Protein AF-A0A0A2UXJ9-F1 (afdb_monomer)

Secondary structure (DSSP, 8-state):
-PPPTT--HHHHHHHHHTT--HHHHHHHHS--HHHHHHHHHH-GGGS--TTHHHHPPPP---HHHHHHHHHHHHHHHEEE-TTSSEEEEEES-HHHHHHHHHHHHHTT--EEEEEEE-TT--EEEEEEEESHHHHHHHHHHHSTT-SSSS-HHHHHHHH-TT---S--EEEEEEEEEHHHHHHHHHHHHHTT--HHHHHHHHHHHHHHH--GGGSPPP--S-EEEEEEEEEHHHHHHHHHHHHHTT--HHHHHHHHHHHHHHHHHHHHHHT-

InterPro domains:
  IPR004042 Intein DOD homing endonuclease, central region [PS50819] (45-109)
  IPR004860 Homing endonuclease, LAGLIDADG domain [PF14528] (65-138)
  IPR027434 Homing endonuclease [G3DSA:3.10.28.10] (23-155)
  IPR027434 Homing endonuclease [SSF55608] (61-141)

Mean predicted aligned error: 16.48 Å

Solvent-accessible surface area (backbone atoms only — not comparable to full-atom values): 15185 Å² total; per-residue (Å²): 125,70,63,41,90,93,66,49,74,64,60,54,51,52,42,50,75,71,66,52,54,57,74,60,50,20,70,74,34,52,37,54,60,66,57,54,47,51,56,44,36,72,40,57,91,72,75,40,60,75,64,49,62,51,70,47,62,55,75,94,64,60,75,91,48,40,38,57,51,50,35,54,47,43,59,70,51,33,49,64,39,68,63,14,41,40,34,35,36,62,32,50,8,67,57,27,40,47,46,53,44,51,52,40,49,77,67,73,36,55,61,51,80,43,81,46,69,45,100,82,70,45,64,34,35,36,32,33,42,45,40,50,70,38,32,30,54,49,36,52,60,39,45,66,86,52,81,76,88,62,54,62,69,54,53,44,21,28,66,32,48,79,51,66,65,89,62,60,60,38,82,47,75,48,52,41,40,47,70,59,51,51,52,40,42,53,53,14,58,77,69,76,47,56,41,57,58,52,50,50,52,13,47,50,51,43,79,76,69,54,75,62,90,78,60,80,87,75,84,72,90,57,53,37,86,45,74,50,60,41,53,47,68,61,52,50,50,47,47,54,49,15,57,76,69,76,45,53,53,44,52,50,50,54,49,18,45,53,52,42,55,51,52,56,54,50,58,60,54,76,76,103

Radius of gyration: 27.88 Å; Cα contacts (8 Å, |Δi|>4): 349; chains: 1; bounding box: 70×39×78 Å

Structure (mmCIF, N/CA/C/O backbone):
data_AF-A0A0A2UXJ9-F1
#
_entry.id   AF-A0A0A2UXJ9-F1
#
loop_
_atom_site.group_PDB
_atom_site.id
_atom_site.type_symbol
_atom_site.label_atom_id
_atom_site.label_alt_id
_atom_site.label_comp_id
_atom_site.label_asym_id
_atom_site.label_entity_id
_atom_site.label_seq_id
_atom_site.pdbx_PDB_ins_code
_atom_site.Cartn_x
_atom_site.Cartn_y
_atom_site.Cartn_z
_atom_site.occupancy
_atom_site.B_iso_or_equiv
_atom_site.auth_seq_id
_atom_site.auth_comp_id
_atom_site.auth_asym_id
_atom_site.auth_atom_id
_atom_site.pdbx_PDB_model_num
ATOM 1 N N . MET A 1 1 ? 33.315 13.126 -0.247 1.00 56.69 1 MET A N 1
ATOM 2 C CA . MET A 1 1 ? 34.309 12.056 -0.028 1.00 56.69 1 MET A CA 1
ATOM 3 C C . MET A 1 1 ? 35.301 12.084 -1.176 1.00 56.69 1 MET A C 1
ATOM 5 O O . MET A 1 1 ? 34.847 12.036 -2.319 1.00 56.69 1 MET A O 1
ATOM 9 N N . PRO A 1 2 ? 36.601 12.249 -0.897 1.00 71.38 2 PRO A N 1
ATOM 10 C CA . PRO A 1 2 ? 37.636 12.215 -1.922 1.00 71.38 2 PRO A CA 1
ATOM 11 C C . PRO A 1 2 ? 37.798 10.796 -2.482 1.00 71.38 2 PRO A C 1
ATOM 13 O O . PRO A 1 2 ? 37.497 9.809 -1.812 1.00 71.38 2 PRO A O 1
ATOM 16 N N . ARG A 1 3 ? 38.242 10.702 -3.737 1.00 81.62 3 ARG A N 1
ATOM 17 C CA . ARG A 1 3 ? 38.596 9.425 -4.370 1.00 81.62 3 ARG A CA 1
ATOM 18 C C . ARG A 1 3 ? 39.852 8.863 -3.719 1.00 81.62 3 ARG A C 1
ATOM 20 O O . ARG A 1 3 ? 40.705 9.633 -3.282 1.00 81.62 3 ARG A O 1
ATOM 27 N N . LYS A 1 4 ? 40.001 7.537 -3.722 1.00 84.88 4 LYS A N 1
ATOM 28 C CA . LYS A 1 4 ? 41.306 6.933 -3.432 1.00 84.88 4 LYS A CA 1
ATOM 29 C C . LYS A 1 4 ? 42.341 7.384 -4.483 1.00 84.88 4 LYS A C 1
ATOM 31 O O . LYS A 1 4 ? 41.962 7.583 -5.645 1.00 84.88 4 LYS A O 1
ATOM 36 N N . PRO A 1 5 ? 43.621 7.550 -4.103 1.00 82.00 5 PRO A N 1
ATOM 37 C CA . PRO A 1 5 ? 44.685 7.922 -5.036 1.00 82.00 5 PRO A CA 1
ATOM 38 C C . PRO A 1 5 ? 44.737 6.972 -6.243 1.00 82.00 5 PRO A C 1
ATOM 40 O O . PRO A 1 5 ? 44.586 5.763 -6.084 1.00 82.00 5 PRO A O 1
ATOM 43 N N . GLY A 1 6 ? 44.912 7.516 -7.451 1.00 79.56 6 GLY A N 1
ATOM 44 C CA . GLY A 1 6 ? 45.015 6.735 -8.695 1.00 79.56 6 GLY A CA 1
ATOM 45 C C . GLY A 1 6 ? 43.688 6.331 -9.358 1.00 79.56 6 GLY A C 1
ATOM 46 O O . GLY A 1 6 ? 43.702 5.759 -10.445 1.00 79.56 6 GLY A O 1
ATOM 47 N N . ILE A 1 7 ? 42.530 6.648 -8.766 1.00 87.56 7 ILE A N 1
ATOM 48 C CA . ILE A 1 7 ? 41.219 6.284 -9.329 1.00 87.56 7 ILE A CA 1
ATOM 49 C C . ILE A 1 7 ? 40.709 7.348 -10.317 1.00 87.56 7 ILE A C 1
ATOM 51 O O . ILE A 1 7 ? 40.225 8.418 -9.927 1.00 87.56 7 ILE A O 1
ATOM 55 N N . THR A 1 8 ? 40.749 7.022 -11.611 1.00 89.69 8 THR A N 1
ATOM 56 C CA . THR A 1 8 ? 40.242 7.865 -12.710 1.00 89.69 8 THR A CA 1
ATOM 57 C C . THR A 1 8 ? 38.803 7.511 -13.108 1.00 89.69 8 THR A C 1
ATOM 59 O O . THR A 1 8 ? 38.293 6.440 -12.778 1.00 89.69 8 THR A O 1
ATOM 62 N N . ASP A 1 9 ? 38.130 8.404 -13.846 1.00 86.62 9 ASP A N 1
ATOM 63 C CA . ASP A 1 9 ? 36.807 8.107 -14.425 1.00 86.62 9 ASP A CA 1
ATOM 64 C C . ASP A 1 9 ? 36.877 6.908 -15.383 1.00 86.62 9 ASP A C 1
ATOM 66 O O . ASP A 1 9 ? 36.009 6.040 -15.337 1.00 86.62 9 ASP A O 1
ATOM 70 N N . GLN A 1 10 ? 37.943 6.817 -16.187 1.00 86.44 10 GLN A N 1
ATOM 71 C CA . GLN A 1 10 ? 38.148 5.726 -17.143 1.00 86.44 10 GLN A CA 1
ATOM 72 C C . GLN A 1 10 ? 38.275 4.365 -16.449 1.00 86.44 10 GLN A C 1
ATOM 74 O O . GLN A 1 10 ? 37.612 3.411 -16.846 1.00 86.44 10 GLN A O 1
ATOM 79 N N . TYR A 1 11 ? 39.028 4.297 -15.348 1.00 88.88 11 TYR A N 1
ATOM 80 C CA . TYR A 1 11 ? 39.155 3.080 -14.545 1.00 88.88 11 TYR A CA 1
ATOM 81 C C . TYR A 1 11 ? 37.792 2.563 -14.050 1.00 88.88 11 TYR A C 1
ATOM 83 O O . TYR A 1 11 ? 37.503 1.367 -14.111 1.00 88.88 11 TYR A O 1
ATOM 91 N N . LEU A 1 12 ? 36.912 3.465 -13.601 1.00 88.25 12 LEU A N 1
ATOM 92 C CA . LEU A 1 12 ? 35.561 3.098 -13.165 1.00 88.25 12 LEU A CA 1
ATOM 93 C C . LEU A 1 12 ? 34.698 2.614 -14.331 1.00 88.25 12 LEU A C 1
ATOM 95 O O . LEU A 1 12 ? 33.930 1.665 -14.168 1.00 88.25 12 LEU A O 1
ATOM 99 N N . ILE A 1 13 ? 34.816 3.249 -15.497 1.00 86.94 13 ILE A N 1
ATOM 100 C CA . ILE A 1 13 ? 34.099 2.854 -16.716 1.00 86.94 13 ILE A CA 1
ATOM 101 C C . ILE A 1 13 ? 34.507 1.444 -17.145 1.00 86.94 13 ILE A C 1
ATOM 103 O O . ILE A 1 13 ? 33.639 0.633 -17.467 1.00 86.94 13 ILE A O 1
ATOM 107 N N . ASP A 1 14 ? 35.796 1.124 -17.095 1.00 88.75 14 ASP A N 1
ATOM 108 C CA . ASP A 1 14 ? 36.300 -0.195 -17.476 1.00 88.75 14 ASP A CA 1
ATOM 109 C C . ASP A 1 14 ? 35.843 -1.279 -16.493 1.00 88.75 14 ASP A C 1
ATOM 111 O O . ASP A 1 14 ? 35.437 -2.362 -16.915 1.00 88.75 14 ASP A O 1
ATOM 115 N N . LEU A 1 15 ? 35.815 -0.982 -15.188 1.00 88.38 15 LEU A N 1
ATOM 116 C CA . LEU A 1 15 ? 35.225 -1.878 -14.186 1.00 88.38 15 LEU A CA 1
ATOM 117 C C . LEU A 1 15 ? 33.740 -2.152 -14.457 1.00 88.38 15 LEU A C 1
ATOM 119 O O . LEU A 1 15 ? 33.305 -3.303 -14.365 1.00 88.38 15 LEU A O 1
ATOM 123 N N . TYR A 1 16 ? 32.972 -1.118 -14.812 1.00 85.88 16 TYR A N 1
ATOM 124 C CA . TYR A 1 16 ? 31.559 -1.264 -15.163 1.00 85.88 16 TYR A CA 1
ATOM 125 C C . TYR A 1 16 ? 31.373 -2.111 -16.430 1.00 85.88 16 TYR A C 1
ATOM 127 O O . TYR A 1 16 ? 30.563 -3.035 -16.429 1.00 85.88 16 TYR A O 1
ATOM 135 N N . LYS A 1 17 ? 32.155 -1.856 -17.490 1.00 82.06 17 LYS A N 1
ATOM 136 C CA . LYS A 1 17 ? 32.117 -2.642 -18.739 1.00 82.06 17 LYS A CA 1
ATOM 137 C C . LYS A 1 17 ? 32.471 -4.116 -18.523 1.00 82.06 17 LYS A C 1
ATOM 139 O O . LYS A 1 17 ? 31.943 -4.969 -19.223 1.00 82.06 17 LYS A O 1
ATOM 144 N N . LYS A 1 18 ? 33.312 -4.416 -17.530 1.00 89.00 18 LYS A N 1
ATOM 145 C CA . LYS A 1 18 ? 33.646 -5.783 -17.094 1.00 89.00 18 LYS A CA 1
ATOM 146 C C . LYS A 1 18 ? 32.559 -6.442 -16.226 1.00 89.00 18 LYS A C 1
ATOM 148 O O . LYS A 1 18 ? 32.781 -7.532 -15.714 1.00 89.00 18 LYS A O 1
ATOM 153 N N . GLY A 1 19 ? 31.410 -5.791 -16.015 1.00 84.31 19 GLY A N 1
ATOM 154 C CA . GLY A 1 19 ? 30.298 -6.327 -15.221 1.00 84.31 19 GLY A CA 1
ATOM 155 C C . GLY A 1 19 ? 30.512 -6.261 -13.706 1.00 84.31 19 GLY A C 1
ATOM 156 O O . GLY A 1 19 ? 29.834 -6.958 -12.953 1.00 84.31 19 GLY A O 1
ATOM 157 N N . THR A 1 20 ? 31.451 -5.440 -13.225 1.00 87.25 20 THR A N 1
ATOM 158 C CA . THR A 1 20 ? 31.733 -5.337 -11.785 1.00 87.25 20 THR A CA 1
ATOM 159 C C . THR A 1 20 ? 30.539 -4.711 -11.045 1.00 87.25 20 THR A C 1
ATOM 161 O O . THR A 1 20 ? 30.114 -3.614 -11.413 1.00 87.25 20 THR A O 1
ATOM 164 N N . PRO A 1 21 ? 30.015 -5.323 -9.963 1.00 87.56 21 PRO A N 1
ATOM 165 C CA . PRO A 1 21 ? 28.918 -4.736 -9.193 1.00 87.56 21 PRO A CA 1
ATOM 166 C C . PRO A 1 21 ? 29.292 -3.391 -8.550 1.00 87.56 21 PRO A C 1
ATOM 168 O O . PRO A 1 21 ? 30.375 -3.252 -7.977 1.00 87.56 21 PRO A O 1
ATOM 171 N N . PHE A 1 22 ? 28.361 -2.427 -8.539 1.00 83.75 22 PHE A N 1
ATOM 172 C CA . PHE A 1 22 ? 28.581 -1.076 -7.990 1.00 83.75 22 PHE A CA 1
ATOM 173 C C . PHE A 1 22 ? 29.105 -1.076 -6.551 1.00 83.75 22 PHE A C 1
ATOM 175 O O . PHE A 1 22 ? 30.021 -0.322 -6.235 1.00 83.75 22 PHE A O 1
ATOM 182 N N . LYS A 1 23 ? 28.609 -1.988 -5.710 1.00 87.06 23 LYS A N 1
ATOM 183 C CA . LYS A 1 23 ? 29.061 -2.129 -4.321 1.00 87.06 23 LYS A CA 1
ATOM 184 C C . LYS A 1 23 ? 30.556 -2.464 -4.231 1.00 87.06 23 LYS A C 1
ATOM 186 O O . LYS A 1 23 ? 31.264 -1.911 -3.396 1.00 87.06 23 LYS A O 1
ATOM 191 N N . LYS A 1 24 ? 31.060 -3.313 -5.134 1.00 89.19 24 LYS A N 1
ATOM 192 C CA . LYS A 1 24 ? 32.490 -3.654 -5.227 1.00 89.19 24 LYS A CA 1
ATOM 193 C C . LYS A 1 24 ? 33.299 -2.474 -5.770 1.00 89.19 24 LYS A C 1
ATOM 195 O O . LYS A 1 24 ? 34.365 -2.165 -5.246 1.00 89.19 24 LYS A O 1
ATOM 200 N N . MET A 1 25 ? 32.761 -1.758 -6.758 1.00 90.06 25 MET A N 1
ATOM 201 C CA . MET A 1 25 ? 33.377 -0.536 -7.285 1.00 90.06 25 MET A CA 1
ATOM 202 C C . MET A 1 25 ? 33.472 0.574 -6.226 1.00 90.06 25 MET A C 1
ATOM 204 O O . MET A 1 25 ? 34.463 1.301 -6.192 1.00 90.06 25 MET A O 1
ATOM 208 N N . SER A 1 26 ? 32.480 0.697 -5.340 1.00 91.06 26 SER A N 1
ATOM 209 C CA . SER A 1 26 ? 32.472 1.663 -4.234 1.00 91.06 26 SER A CA 1
ATOM 210 C C . SER A 1 26 ? 33.631 1.426 -3.266 1.00 91.06 26 SER A C 1
ATOM 212 O O . SER A 1 26 ? 34.386 2.353 -2.970 1.00 91.06 26 SER A O 1
ATOM 214 N N . VAL A 1 27 ? 33.866 0.169 -2.877 1.00 91.06 27 VAL A N 1
ATOM 215 C CA . VAL A 1 27 ? 34.993 -0.214 -2.009 1.00 91.06 27 VAL A CA 1
ATOM 216 C C . VAL A 1 27 ? 36.348 0.068 -2.673 1.00 91.06 27 VAL A C 1
ATOM 218 O O . VAL A 1 27 ? 37.253 0.615 -2.034 1.00 91.06 27 VAL A O 1
ATOM 221 N N . LEU A 1 28 ? 36.488 -0.264 -3.961 1.00 89.12 28 LEU A N 1
ATOM 222 C CA . LEU A 1 28 ? 37.729 -0.061 -4.720 1.00 89.12 28 LEU A CA 1
ATOM 223 C C . LEU A 1 28 ? 38.049 1.422 -4.941 1.00 89.12 28 LEU A C 1
ATOM 225 O O . LEU A 1 28 ? 39.204 1.823 -4.854 1.00 89.12 28 LEU A O 1
ATOM 229 N N . SER A 1 29 ? 37.031 2.243 -5.192 1.00 89.19 29 SER A N 1
ATOM 230 C CA . SER A 1 29 ? 37.199 3.653 -5.561 1.00 89.19 29 SER A CA 1
ATOM 231 C C . SER A 1 29 ? 37.199 4.631 -4.384 1.00 89.19 29 SER A C 1
ATOM 233 O O . SER A 1 29 ? 37.682 5.757 -4.521 1.00 89.19 29 SER A O 1
ATOM 235 N N . GLY A 1 30 ? 36.630 4.233 -3.240 1.00 88.69 30 GLY A N 1
ATOM 236 C CA . GLY A 1 30 ? 36.323 5.140 -2.127 1.00 88.69 30 GLY A CA 1
ATOM 237 C C . GLY A 1 30 ? 35.152 6.092 -2.410 1.00 88.69 30 GLY A C 1
ATOM 238 O O . GLY A 1 30 ? 34.860 6.975 -1.605 1.00 88.69 30 GLY A O 1
ATOM 239 N N . LEU A 1 31 ? 34.469 5.936 -3.549 1.00 89.25 31 LEU A N 1
ATOM 240 C CA . LEU A 1 31 ? 33.300 6.727 -3.919 1.00 89.25 31 LEU A CA 1
ATOM 241 C C . LEU A 1 31 ? 32.008 6.038 -3.490 1.00 89.25 31 LEU A C 1
ATOM 243 O O . LEU A 1 31 ? 31.916 4.814 -3.465 1.00 89.25 31 LEU A O 1
ATOM 247 N N . SER A 1 32 ? 30.962 6.823 -3.233 1.00 88.25 32 SER A N 1
ATOM 248 C CA . SER A 1 32 ? 29.619 6.270 -3.056 1.00 88.25 32 SER A CA 1
ATOM 249 C C . SER A 1 32 ? 29.053 5.753 -4.381 1.00 88.25 32 SER A C 1
ATOM 251 O O . SER A 1 32 ? 29.347 6.293 -5.452 1.00 88.25 32 SER A O 1
ATOM 253 N N . ASP A 1 33 ? 28.146 4.777 -4.313 1.00 82.69 33 ASP A N 1
ATOM 254 C CA . ASP A 1 33 ? 27.391 4.276 -5.469 1.00 82.69 33 ASP A CA 1
ATOM 255 C C . ASP A 1 33 ? 26.761 5.395 -6.311 1.00 82.69 33 ASP A C 1
ATOM 257 O O . ASP A 1 33 ? 26.668 5.300 -7.535 1.00 82.69 33 ASP A O 1
ATOM 261 N N . ARG A 1 34 ? 26.304 6.470 -5.658 1.00 82.25 34 ARG A N 1
ATOM 262 C CA . ARG A 1 34 ? 25.718 7.635 -6.329 1.00 82.25 34 ARG A CA 1
ATOM 263 C C . ARG A 1 34 ? 26.765 8.417 -7.122 1.00 82.25 34 ARG A C 1
ATOM 265 O O . ARG A 1 34 ? 26.487 8.824 -8.246 1.00 82.25 34 ARG A O 1
ATOM 272 N N . ALA A 1 35 ? 27.957 8.611 -6.563 1.00 84.69 35 ALA A N 1
ATOM 273 C CA . ALA A 1 35 ? 29.050 9.291 -7.251 1.00 84.69 35 ALA A CA 1
ATOM 274 C C . ALA A 1 35 ? 29.536 8.484 -8.467 1.00 84.69 35 ALA A C 1
ATOM 276 O O . ALA A 1 35 ? 29.724 9.061 -9.535 1.00 84.69 35 ALA A O 1
ATOM 277 N N . ILE A 1 36 ? 29.634 7.157 -8.342 1.00 86.50 36 ILE A N 1
ATOM 278 C CA . ILE A 1 36 ? 29.979 6.264 -9.460 1.00 86.50 36 ILE A CA 1
ATOM 279 C C . ILE A 1 36 ? 28.914 6.345 -10.560 1.00 86.50 36 ILE A C 1
ATOM 281 O O . ILE A 1 36 ? 29.248 6.549 -11.724 1.00 86.50 36 ILE A O 1
ATOM 285 N N . ARG A 1 37 ? 27.623 6.277 -10.205 1.00 82.81 37 ARG A N 1
ATOM 286 C CA . ARG A 1 37 ? 26.521 6.445 -11.170 1.00 82.81 37 ARG A CA 1
ATOM 287 C C . ARG A 1 37 ? 26.567 7.792 -11.887 1.00 82.81 37 ARG A C 1
ATOM 289 O O . ARG A 1 37 ? 26.356 7.835 -13.091 1.00 82.81 37 ARG A O 1
ATOM 296 N N . ASN A 1 38 ? 26.893 8.878 -11.189 1.00 82.94 38 ASN A N 1
ATOM 297 C CA . ASN A 1 38 ? 27.022 10.197 -11.811 1.00 82.94 38 ASN A CA 1
ATOM 298 C C . ASN A 1 38 ? 28.153 10.253 -12.849 1.00 82.94 38 ASN A C 1
ATOM 300 O O . ASN A 1 38 ? 27.988 10.896 -13.883 1.00 82.94 38 ASN A O 1
ATOM 304 N N . ILE A 1 39 ? 29.274 9.570 -12.602 1.00 84.31 39 ILE A N 1
ATOM 305 C CA . ILE A 1 39 ? 30.379 9.451 -13.570 1.00 84.31 39 ILE A CA 1
ATOM 306 C C . ILE A 1 39 ? 29.913 8.686 -14.818 1.00 84.31 39 ILE A C 1
ATOM 308 O O . ILE A 1 39 ? 30.179 9.118 -15.941 1.00 84.31 39 ILE A O 1
ATOM 312 N N . MET A 1 40 ? 29.132 7.616 -14.629 1.00 82.56 40 MET A N 1
ATOM 313 C CA . MET A 1 40 ? 28.513 6.876 -15.735 1.00 82.56 40 MET A CA 1
ATOM 314 C C . MET A 1 40 ? 27.528 7.740 -16.528 1.00 82.56 40 MET A C 1
ATOM 316 O O . MET A 1 40 ? 27.581 7.756 -17.753 1.00 82.56 40 MET A O 1
ATOM 320 N N . TYR A 1 41 ? 26.677 8.513 -15.846 1.00 75.94 41 TYR A N 1
ATOM 321 C CA . TYR A 1 41 ? 25.709 9.410 -16.485 1.00 75.94 41 TYR A CA 1
ATOM 322 C C . TYR A 1 41 ? 26.363 10.537 -17.290 1.00 75.94 41 TYR A C 1
ATOM 324 O O . TYR A 1 41 ? 25.819 10.957 -18.312 1.00 75.94 41 TYR A O 1
ATOM 332 N N . LYS A 1 42 ? 27.530 11.031 -16.852 1.00 76.19 42 LYS A N 1
ATOM 333 C CA . LYS A 1 42 ? 28.322 12.008 -17.616 1.00 76.19 42 LYS A CA 1
ATOM 334 C C . LYS A 1 42 ? 28.866 11.402 -18.914 1.00 76.19 42 LYS A C 1
ATOM 336 O O . LYS A 1 42 ? 28.937 12.094 -19.927 1.00 76.19 42 LYS A O 1
ATOM 341 N N . ASN A 1 43 ? 29.173 10.106 -18.918 1.00 71.12 43 ASN A N 1
ATOM 342 C CA . ASN A 1 43 ? 29.649 9.378 -20.091 1.00 71.12 43 ASN A CA 1
ATOM 343 C C . ASN A 1 43 ? 28.491 8.822 -20.937 1.00 71.12 43 ASN A C 1
ATOM 345 O O . ASN A 1 43 ? 28.277 7.613 -21.032 1.00 71.12 43 ASN A O 1
ATOM 349 N N . LYS A 1 44 ? 27.775 9.723 -21.627 1.00 62.25 44 LYS A N 1
ATOM 350 C CA . LYS A 1 44 ? 26.627 9.408 -22.510 1.00 62.25 44 LYS A CA 1
ATOM 351 C C . LYS A 1 44 ? 26.903 8.308 -23.551 1.00 62.25 44 LYS A C 1
ATOM 353 O O . LYS A 1 44 ? 25.974 7.624 -23.966 1.00 62.25 44 LYS A O 1
ATOM 358 N N . ARG A 1 45 ? 28.169 8.104 -23.940 1.00 60.31 45 ARG A N 1
ATOM 359 C CA . ARG A 1 45 ? 28.618 7.047 -24.871 1.00 60.31 45 ARG A CA 1
ATOM 360 C C . ARG A 1 45 ? 28.439 5.621 -24.332 1.00 60.31 45 ARG A C 1
ATOM 362 O O . ARG A 1 45 ? 28.509 4.677 -25.105 1.00 60.31 45 ARG A O 1
ATOM 369 N N . LEU A 1 46 ? 28.197 5.453 -23.030 1.00 59.94 46 LEU A N 1
ATOM 370 C CA . LEU A 1 46 ? 27.930 4.151 -22.408 1.00 59.94 46 LEU A CA 1
ATOM 371 C C . LEU A 1 46 ? 26.452 3.730 -22.492 1.00 59.94 46 LEU A C 1
ATOM 373 O O . LEU A 1 46 ? 26.098 2.673 -21.980 1.00 59.94 46 LEU A O 1
ATOM 377 N N . GLY A 1 47 ? 25.568 4.563 -23.061 1.00 54.31 47 GLY A N 1
ATOM 378 C CA . GLY A 1 47 ? 24.120 4.299 -23.091 1.00 54.31 47 GLY A CA 1
ATOM 379 C C . GLY A 1 47 ? 23.447 4.381 -21.710 1.00 54.31 47 GLY A C 1
ATOM 380 O O . GLY A 1 47 ? 22.316 3.928 -21.506 1.00 54.31 47 GLY A O 1
ATOM 381 N N . ILE A 1 48 ? 24.140 4.945 -20.716 1.00 56.09 48 ILE A N 1
ATOM 382 C CA . ILE A 1 48 ? 23.645 5.100 -19.347 1.00 56.09 48 ILE A CA 1
ATOM 383 C C . ILE A 1 48 ? 23.159 6.535 -19.179 1.00 56.09 48 ILE A C 1
ATOM 385 O O . ILE A 1 48 ? 23.913 7.435 -18.825 1.00 56.09 48 ILE A O 1
ATOM 389 N N . TYR A 1 49 ? 21.875 6.752 -19.434 1.00 57.09 49 TYR A N 1
ATOM 390 C CA . TYR A 1 49 ? 21.246 8.056 -19.248 1.00 57.09 49 TYR A CA 1
ATOM 391 C C . TYR A 1 49 ? 20.729 8.206 -17.815 1.00 57.09 49 TYR A C 1
ATOM 393 O O . TYR A 1 49 ? 20.103 7.293 -17.274 1.00 57.09 49 TYR A O 1
ATOM 401 N N . ALA A 1 50 ? 20.977 9.357 -17.186 1.00 54.00 50 ALA A N 1
ATOM 402 C CA . ALA A 1 50 ? 20.261 9.725 -15.967 1.00 54.00 50 ALA A CA 1
ATOM 403 C C . ALA A 1 50 ? 18.766 9.868 -16.294 1.00 54.00 50 ALA A C 1
ATOM 405 O O . ALA A 1 50 ? 18.415 10.341 -17.372 1.00 54.00 50 ALA A O 1
ATOM 406 N N . ASN A 1 51 ? 17.887 9.482 -15.366 1.00 59.00 51 ASN A N 1
ATOM 407 C CA . ASN A 1 51 ? 16.433 9.534 -15.550 1.00 59.00 51 ASN A CA 1
ATOM 408 C C . ASN A 1 51 ? 15.905 8.702 -16.737 1.00 59.00 51 ASN A C 1
ATOM 410 O O . ASN A 1 51 ? 14.977 9.149 -17.407 1.00 59.00 51 ASN A O 1
ATOM 414 N N . LYS A 1 52 ? 16.439 7.491 -16.986 1.00 58.53 52 LYS A N 1
ATOM 415 C CA . LYS A 1 52 ? 15.916 6.577 -18.031 1.00 58.53 52 LYS A CA 1
ATOM 416 C C . LYS A 1 52 ? 14.385 6.466 -17.995 1.00 58.53 52 LYS A C 1
ATOM 418 O O . LYS A 1 52 ? 13.737 6.548 -19.028 1.00 58.53 52 LYS A O 1
ATOM 423 N N . SER A 1 53 ? 13.794 6.399 -16.802 1.00 58.94 53 SER A N 1
ATOM 424 C CA . SER A 1 53 ? 12.338 6.350 -16.605 1.00 58.94 53 SER A CA 1
ATOM 425 C C . SER A 1 53 ? 11.557 7.558 -17.149 1.00 58.94 53 SER A C 1
ATOM 427 O O . SER A 1 53 ? 10.344 7.458 -17.281 1.00 58.94 53 SER A O 1
ATOM 429 N N . ARG A 1 54 ? 12.211 8.687 -17.468 1.00 59.97 54 ARG A N 1
ATOM 430 C CA . ARG A 1 54 ? 11.597 9.888 -18.072 1.00 59.97 54 ARG A CA 1
ATOM 431 C C . ARG A 1 54 ? 11.700 9.926 -19.599 1.00 59.97 54 ARG A C 1
ATOM 433 O O . ARG A 1 54 ? 10.942 10.667 -20.213 1.00 59.97 54 ARG A O 1
ATOM 440 N N . THR A 1 55 ? 12.629 9.176 -20.197 1.00 63.19 55 THR A N 1
ATOM 441 C CA . THR A 1 55 ? 12.914 9.212 -21.646 1.00 63.19 55 THR A CA 1
ATOM 442 C C . THR A 1 55 ? 12.643 7.894 -22.366 1.00 63.19 55 THR A C 1
ATOM 444 O O . THR A 1 55 ? 12.634 7.877 -23.592 1.00 63.19 55 THR A O 1
ATOM 447 N N . VAL A 1 56 ? 12.424 6.793 -21.641 1.00 69.94 56 VAL A N 1
ATOM 448 C CA . VAL A 1 56 ? 12.010 5.513 -22.234 1.00 69.94 56 VAL A CA 1
ATOM 449 C C . VAL A 1 56 ? 10.652 5.699 -22.912 1.00 69.94 56 VAL A C 1
ATOM 451 O O . VAL A 1 56 ? 9.680 6.090 -22.265 1.00 69.94 56 VAL A O 1
ATOM 454 N N . GLY A 1 57 ? 10.602 5.467 -24.223 1.00 80.19 57 GLY A N 1
ATOM 455 C CA . GLY A 1 57 ? 9.363 5.405 -24.997 1.00 80.19 57 GLY A CA 1
ATOM 456 C C . GLY A 1 57 ? 8.703 4.034 -24.894 1.00 80.19 57 GLY A C 1
ATOM 457 O O . GLY A 1 57 ? 9.332 3.073 -24.449 1.00 80.19 57 GLY A O 1
ATOM 458 N N . PHE A 1 58 ? 7.437 3.943 -25.300 1.00 87.31 58 PHE A N 1
ATOM 459 C CA . PHE A 1 58 ? 6.776 2.650 -25.451 1.00 87.31 58 PHE A CA 1
ATOM 460 C C . PHE A 1 58 ? 7.445 1.886 -26.607 1.00 87.31 58 PHE A C 1
ATOM 462 O O . PHE A 1 58 ? 7.543 2.441 -27.705 1.00 87.31 58 PHE A O 1
ATOM 469 N N . PRO A 1 59 ? 7.981 0.678 -26.375 1.00 89.00 59 PRO A N 1
ATOM 470 C CA . PRO A 1 59 ? 8.686 -0.059 -27.414 1.00 89.00 59 PRO A CA 1
ATOM 471 C C . PRO A 1 59 ? 7.716 -0.561 -28.488 1.00 89.00 59 PRO A C 1
ATOM 473 O O . PRO A 1 59 ? 6.528 -0.751 -28.232 1.00 89.00 59 PRO A O 1
ATOM 476 N N . HIS A 1 60 ? 8.231 -0.826 -29.688 1.00 88.06 60 HIS A N 1
ATOM 477 C CA . HIS A 1 60 ? 7.480 -1.589 -30.677 1.00 88.06 60 HIS A CA 1
ATOM 478 C C . HIS A 1 60 ? 7.434 -3.053 -30.225 1.00 88.06 60 HIS A C 1
ATOM 480 O O . HIS A 1 60 ? 8.465 -3.724 -30.188 1.00 88.06 60 HIS A O 1
ATOM 486 N N . VAL A 1 61 ? 6.250 -3.525 -29.835 1.00 89.88 61 VAL A N 1
ATOM 487 C CA . VAL A 1 61 ? 6.025 -4.899 -29.373 1.00 89.88 61 VAL A CA 1
ATOM 488 C C . VAL A 1 61 ? 5.088 -5.584 -30.366 1.00 89.88 61 VAL A C 1
ATOM 490 O O . VAL A 1 61 ? 3.998 -5.057 -30.603 1.00 89.88 61 VAL A O 1
ATOM 493 N N . PRO A 1 62 ? 5.467 -6.739 -30.945 1.00 92.75 62 PRO A N 1
ATOM 494 C CA . PRO A 1 62 ? 4.563 -7.497 -31.803 1.00 92.75 62 PRO A CA 1
ATOM 495 C C . PRO A 1 62 ? 3.280 -7.871 -31.057 1.00 92.75 62 PRO A C 1
ATOM 497 O O . PRO A 1 62 ? 3.310 -8.134 -29.852 1.00 92.75 62 PRO A O 1
ATOM 500 N N . LYS A 1 63 ? 2.156 -7.916 -31.779 1.00 90.31 63 LYS A N 1
ATOM 501 C CA . LYS A 1 63 ? 0.817 -8.106 -31.199 1.00 90.31 63 LYS A CA 1
ATOM 502 C C . LYS A 1 63 ? 0.737 -9.337 -30.288 1.00 90.31 63 LYS A C 1
ATOM 504 O O . LYS A 1 63 ? 0.191 -9.238 -29.192 1.00 90.31 63 LYS A O 1
ATOM 509 N N . ASP A 1 64 ? 1.361 -10.438 -30.698 1.00 90.19 64 ASP A N 1
ATOM 510 C CA . ASP A 1 64 ? 1.347 -11.715 -29.972 1.00 90.19 64 ASP A CA 1
ATOM 511 C C . ASP A 1 64 ? 2.085 -11.650 -28.623 1.00 90.19 64 ASP A C 1
ATOM 513 O O . ASP A 1 64 ? 1.776 -12.397 -27.696 1.00 90.19 64 ASP A O 1
ATOM 517 N N . TYR A 1 65 ? 3.029 -10.715 -28.474 1.00 91.81 65 TYR A N 1
ATOM 518 C CA . TYR A 1 65 ? 3.792 -10.511 -27.239 1.00 91.81 65 TYR A CA 1
ATOM 519 C C . TYR A 1 65 ? 3.290 -9.329 -26.406 1.00 91.81 65 TYR A C 1
ATOM 521 O O . TYR A 1 65 ? 3.774 -9.119 -25.291 1.00 91.81 65 TYR A O 1
ATOM 529 N N . LEU A 1 66 ? 2.324 -8.556 -26.911 1.00 93.00 66 LEU A N 1
ATOM 530 C CA . LEU A 1 66 ? 1.862 -7.330 -26.264 1.00 93.00 66 LEU A CA 1
ATOM 531 C C . LEU A 1 66 ? 1.237 -7.606 -24.889 1.00 93.00 66 LEU A C 1
ATOM 533 O O . LEU A 1 66 ? 1.536 -6.895 -23.931 1.00 93.00 66 LEU A O 1
ATOM 537 N N . SER A 1 67 ? 0.436 -8.667 -24.757 1.00 94.69 67 SER A N 1
ATOM 538 C CA . SER A 1 67 ? -0.150 -9.078 -23.471 1.00 94.69 67 SER A CA 1
ATOM 539 C C . SER A 1 67 ? 0.927 -9.446 -22.444 1.00 94.69 67 SER A C 1
ATOM 541 O O . SER A 1 67 ? 0.887 -8.968 -21.310 1.00 94.69 67 SER A O 1
ATOM 543 N N . SER A 1 68 ? 1.939 -10.215 -22.855 1.00 93.12 68 SER A N 1
ATOM 544 C CA . SER A 1 68 ? 3.081 -10.608 -22.016 1.00 93.12 68 SER A CA 1
ATOM 545 C C . SER A 1 68 ? 3.956 -9.417 -21.615 1.00 93.12 68 SER A C 1
ATOM 547 O O . SER A 1 68 ? 4.401 -9.329 -20.470 1.00 93.12 68 SER A O 1
ATOM 549 N N . PHE A 1 69 ? 4.177 -8.468 -22.528 1.00 94.44 69 PHE A N 1
ATOM 550 C CA . PHE A 1 69 ? 4.899 -7.234 -22.226 1.00 94.44 69 PHE A CA 1
ATOM 551 C C . PHE A 1 69 ? 4.155 -6.400 -21.179 1.00 94.44 69 PHE A C 1
ATOM 553 O O . PHE A 1 69 ? 4.732 -6.015 -20.160 1.00 94.44 69 PHE A O 1
ATOM 560 N N . ILE A 1 70 ? 2.856 -6.168 -21.389 1.00 96.38 70 ILE A N 1
ATOM 561 C CA . ILE A 1 70 ? 2.020 -5.417 -20.451 1.00 96.38 70 ILE A CA 1
ATOM 562 C C . ILE A 1 70 ? 1.931 -6.128 -19.098 1.00 96.38 70 ILE A C 1
ATOM 564 O O . ILE A 1 70 ? 2.018 -5.455 -18.072 1.00 96.38 70 ILE A O 1
ATOM 568 N N . ARG A 1 71 ? 1.851 -7.466 -19.065 1.00 95.62 71 ARG A N 1
ATOM 569 C CA . ARG A 1 71 ? 1.965 -8.252 -17.826 1.00 95.62 71 ARG A CA 1
ATOM 570 C C . ARG A 1 71 ? 3.237 -7.895 -17.064 1.00 95.62 71 ARG A C 1
ATOM 572 O O . ARG A 1 71 ? 3.155 -7.564 -15.888 1.00 95.62 71 ARG A O 1
ATOM 579 N N . GLY A 1 72 ? 4.394 -7.902 -17.730 1.00 93.00 72 GLY A N 1
ATOM 580 C CA . GLY A 1 72 ? 5.675 -7.547 -17.110 1.00 93.00 72 GLY A CA 1
ATOM 581 C C . GLY A 1 72 ? 5.687 -6.130 -16.529 1.00 93.00 72 GLY A C 1
ATOM 582 O O . GLY A 1 72 ? 6.172 -5.914 -15.419 1.00 93.00 72 GLY A O 1
ATOM 583 N N . VAL A 1 73 ? 5.083 -5.170 -17.235 1.00 95.00 73 VAL A N 1
ATOM 584 C CA . VAL A 1 73 ? 4.933 -3.789 -16.751 1.00 95.00 73 VAL A CA 1
ATOM 585 C C . VAL A 1 73 ? 4.019 -3.717 -15.523 1.00 95.00 73 VAL A C 1
ATOM 587 O O . VAL A 1 73 ? 4.354 -3.057 -14.540 1.00 95.00 73 VAL A O 1
ATOM 590 N N . ILE A 1 74 ? 2.874 -4.401 -15.549 1.00 95.75 74 ILE A N 1
ATOM 591 C CA . ILE A 1 74 ? 1.938 -4.468 -14.421 1.00 95.75 74 ILE A CA 1
ATOM 592 C C . ILE A 1 74 ? 2.598 -5.133 -13.210 1.00 95.75 74 ILE A C 1
ATOM 594 O O . ILE A 1 74 ? 2.472 -4.646 -12.084 1.00 95.75 74 ILE A O 1
ATOM 598 N N . ASP A 1 75 ? 3.325 -6.221 -13.421 1.00 93.12 75 ASP A N 1
ATOM 599 C CA . ASP A 1 75 ? 3.972 -6.984 -12.363 1.00 93.12 75 ASP A CA 1
ATOM 600 C C . ASP A 1 75 ? 5.153 -6.222 -11.744 1.00 93.12 75 ASP A C 1
ATOM 602 O O . ASP A 1 75 ? 5.311 -6.258 -10.521 1.00 93.12 75 ASP A O 1
ATOM 606 N N . GLY A 1 76 ? 5.891 -5.438 -12.535 1.00 92.50 76 GLY A N 1
ATOM 607 C CA . GLY A 1 76 ? 6.962 -4.561 -12.055 1.00 92.50 76 GLY A CA 1
ATOM 608 C C . GLY A 1 76 ? 6.460 -3.271 -11.397 1.00 92.50 76 GLY A C 1
ATOM 609 O O . GLY A 1 76 ? 6.658 -3.063 -10.201 1.00 92.50 76 GLY A O 1
ATOM 610 N N . ASP A 1 77 ? 5.771 -2.424 -12.163 1.00 92.50 77 ASP A N 1
ATOM 611 C CA . ASP A 1 77 ? 5.447 -1.031 -11.799 1.00 92.50 77 ASP A CA 1
ATOM 612 C C . ASP A 1 77 ? 3.952 -0.793 -11.518 1.00 92.50 77 ASP A C 1
ATOM 614 O O . ASP A 1 77 ? 3.521 0.326 -11.210 1.00 92.50 77 ASP A O 1
ATOM 618 N N . GLY A 1 78 ? 3.132 -1.837 -11.642 1.00 95.12 78 GLY A N 1
ATOM 619 C CA . GLY A 1 78 ? 1.703 -1.778 -11.368 1.00 95.12 78 GLY A CA 1
ATOM 620 C C . GLY A 1 78 ? 1.347 -1.910 -9.886 1.00 95.12 78 GLY A C 1
ATOM 621 O O . GLY A 1 78 ? 2.046 -2.533 -9.084 1.00 95.12 78 GLY A O 1
ATOM 622 N N . TRP A 1 79 ? 0.189 -1.369 -9.533 1.00 95.50 79 TRP A N 1
ATOM 623 C CA . TRP A 1 79 ? -0.483 -1.548 -8.253 1.00 95.50 79 TRP A CA 1
ATOM 624 C C . TRP A 1 79 ? -1.946 -1.900 -8.504 1.00 95.50 79 TRP A C 1
ATOM 626 O O . TRP A 1 79 ? -2.610 -1.234 -9.298 1.00 95.50 79 TRP A O 1
ATOM 636 N N . VAL A 1 80 ? -2.442 -2.920 -7.809 1.00 93.00 80 VAL A N 1
ATOM 637 C CA . VAL A 1 80 ? -3.844 -3.348 -7.840 1.00 93.00 80 VAL A CA 1
ATOM 638 C C . VAL A 1 80 ? -4.431 -3.103 -6.457 1.00 93.00 80 VAL A C 1
ATOM 640 O O . VAL A 1 80 ? -3.795 -3.413 -5.445 1.00 93.00 80 VAL A O 1
ATOM 643 N N . ASP A 1 81 ? -5.623 -2.523 -6.417 1.00 89.25 81 ASP A N 1
ATOM 644 C CA . ASP A 1 81 ? -6.359 -2.340 -5.177 1.00 89.25 81 ASP A CA 1
ATOM 645 C C . ASP A 1 81 ? -6.786 -3.683 -4.562 1.00 89.25 81 ASP A C 1
ATOM 647 O O . ASP A 1 81 ? -7.009 -4.671 -5.261 1.00 89.25 81 ASP A O 1
ATOM 651 N N . ARG A 1 82 ? -6.920 -3.714 -3.233 1.00 83.50 82 ARG A N 1
ATOM 652 C CA . ARG A 1 82 ? -7.274 -4.935 -2.496 1.00 83.50 82 ARG A CA 1
ATOM 653 C C . ARG A 1 82 ? -8.696 -5.412 -2.769 1.00 83.50 82 ARG A C 1
ATOM 655 O O . ARG A 1 82 ? -8.954 -6.596 -2.611 1.00 83.50 82 ARG A O 1
ATOM 662 N N . GLU A 1 83 ? -9.596 -4.515 -3.156 1.00 78.94 83 GLU A N 1
ATOM 663 C CA . GLU A 1 83 ? -10.983 -4.858 -3.480 1.00 78.94 83 GLU A CA 1
ATOM 664 C C . GLU A 1 83 ? -11.160 -5.207 -4.965 1.00 78.94 83 GLU A C 1
ATOM 666 O O . GLU A 1 83 ? -12.284 -5.420 -5.422 1.00 78.94 83 GLU A O 1
ATOM 671 N N . GLY A 1 84 ? -10.070 -5.217 -5.747 1.00 78.88 84 GLY A N 1
ATOM 672 C CA . GLY A 1 84 ? -10.111 -5.522 -7.176 1.00 78.88 84 GLY A CA 1
ATOM 673 C C . GLY A 1 84 ? -10.941 -4.521 -7.986 1.00 78.88 84 GLY A C 1
ATOM 674 O O . GLY A 1 84 ? -11.483 -4.875 -9.031 1.00 78.88 84 GLY A O 1
ATOM 675 N N . TYR A 1 85 ? -11.100 -3.280 -7.502 1.00 86.56 85 TYR A N 1
ATOM 676 C CA . TYR A 1 85 ? -11.902 -2.263 -8.193 1.00 86.56 85 TYR A CA 1
ATOM 677 C C . TYR A 1 85 ? -11.076 -1.375 -9.123 1.00 86.56 85 TYR A C 1
ATOM 679 O O . TYR A 1 85 ? -11.588 -0.879 -10.127 1.00 86.56 85 TYR A O 1
ATOM 687 N N . VAL A 1 86 ? -9.802 -1.149 -8.802 1.00 93.56 86 VAL A N 1
ATOM 688 C CA . VAL A 1 86 ? -8.909 -0.322 -9.615 1.00 93.56 86 VAL A CA 1
ATOM 689 C C . VAL A 1 86 ? -7.508 -0.900 -9.662 1.00 93.56 86 VAL A C 1
ATOM 691 O O . VAL A 1 86 ? -7.024 -1.494 -8.701 1.00 93.56 86 VAL A O 1
ATOM 694 N N . MET A 1 87 ? -6.816 -0.639 -10.762 1.00 96.31 87 MET A N 1
ATOM 695 C CA . MET A 1 87 ? -5.371 -0.783 -10.825 1.00 96.31 87 MET A CA 1
ATOM 696 C C . MET A 1 87 ? -4.742 0.431 -11.495 1.00 96.31 87 MET A C 1
ATOM 698 O O . MET A 1 87 ? -5.411 1.153 -12.236 1.00 96.31 87 MET A O 1
ATOM 702 N N . ASN A 1 88 ? -3.454 0.657 -11.254 1.00 97.69 88 ASN A N 1
ATOM 703 C CA . ASN A 1 88 ? -2.683 1.599 -12.052 1.00 97.69 88 ASN A CA 1
ATOM 704 C C . ASN A 1 88 ? -1.258 1.136 -12.310 1.00 97.69 88 ASN A C 1
ATOM 706 O O . ASN A 1 88 ? -0.691 0.402 -11.511 1.00 97.69 88 ASN A O 1
ATOM 710 N N . VAL A 1 89 ? -0.680 1.647 -13.392 1.00 97.44 89 VAL A N 1
ATOM 711 C CA . VAL A 1 89 ? 0.761 1.637 -13.651 1.00 97.44 89 VAL A CA 1
ATOM 712 C C . VAL A 1 89 ? 1.275 3.066 -13.520 1.00 97.44 89 VAL A C 1
ATOM 714 O O . VAL A 1 89 ? 0.687 3.988 -14.092 1.00 97.44 89 VAL A O 1
ATOM 717 N N . THR A 1 90 ? 2.363 3.258 -12.772 1.00 95.25 90 THR A N 1
ATOM 718 C CA . THR A 1 90 ? 3.008 4.569 -12.607 1.00 95.25 90 THR A CA 1
ATOM 719 C C . THR A 1 90 ? 4.244 4.675 -13.497 1.00 95.25 90 THR A C 1
ATOM 721 O O . THR A 1 90 ? 5.117 3.819 -13.446 1.00 95.25 90 THR A O 1
ATOM 724 N N . SER A 1 91 ? 4.361 5.753 -14.274 1.00 92.50 91 SER A N 1
ATOM 725 C CA . SER A 1 91 ? 5.547 6.035 -15.091 1.00 92.50 91 SER A CA 1
ATOM 726 C C . SER A 1 91 ? 5.931 7.511 -15.038 1.00 92.50 91 SER A C 1
ATOM 728 O O . SER A 1 91 ? 5.077 8.392 -14.986 1.00 92.50 91 SER A O 1
ATOM 730 N N . ALA A 1 92 ? 7.230 7.801 -15.074 1.00 90.88 92 ALA A N 1
ATOM 731 C CA . ALA A 1 92 ? 7.738 9.168 -15.211 1.00 90.88 92 ALA A CA 1
ATOM 732 C C . ALA A 1 92 ? 7.848 9.617 -16.685 1.00 90.88 92 ALA A C 1
ATOM 734 O O . ALA A 1 92 ? 8.140 10.785 -16.949 1.00 90.88 92 ALA A O 1
ATOM 735 N N . SER A 1 93 ? 7.601 8.712 -17.640 1.00 90.56 93 SER A N 1
ATOM 736 C CA . SER A 1 93 ? 7.614 8.971 -19.081 1.00 90.56 93 SER A CA 1
ATOM 737 C C . SER A 1 93 ? 6.187 9.085 -19.616 1.00 90.56 93 SER A C 1
ATOM 739 O O . SER A 1 93 ? 5.395 8.146 -19.517 1.00 90.56 93 SER A O 1
ATOM 741 N N . LEU A 1 94 ? 5.860 10.237 -20.210 1.00 92.75 94 LEU A N 1
ATOM 742 C CA . LEU A 1 94 ? 4.547 10.461 -20.821 1.00 92.75 94 LEU A CA 1
ATOM 743 C C . LEU A 1 94 ? 4.330 9.556 -22.035 1.00 92.75 94 LEU A C 1
ATOM 745 O O . LEU A 1 94 ? 3.242 9.018 -22.194 1.00 92.75 94 LEU A O 1
ATOM 749 N N . SER A 1 95 ? 5.344 9.389 -22.888 1.00 91.75 95 SER A N 1
ATOM 750 C CA . SER A 1 95 ? 5.234 8.562 -24.094 1.00 91.75 95 SER A CA 1
ATOM 751 C C . SER A 1 95 ? 4.997 7.096 -23.739 1.00 91.75 95 SER A C 1
ATOM 753 O O . SER A 1 95 ? 4.139 6.454 -24.335 1.00 91.75 95 SER A O 1
ATOM 755 N N . PHE A 1 96 ? 5.680 6.590 -22.711 1.00 93.88 96 PHE A N 1
ATOM 756 C CA . PHE A 1 96 ? 5.443 5.241 -22.202 1.00 93.88 96 PHE A CA 1
ATOM 757 C C . PHE A 1 96 ? 4.034 5.085 -21.618 1.00 93.88 96 PHE A C 1
ATOM 759 O O . PHE A 1 96 ? 3.328 4.134 -21.940 1.00 93.88 96 PHE A O 1
ATOM 766 N N . ALA A 1 97 ? 3.599 6.044 -20.792 1.00 96.31 97 ALA A N 1
ATOM 767 C CA . ALA A 1 97 ? 2.264 6.027 -20.199 1.00 96.31 97 ALA A CA 1
ATOM 768 C C . ALA A 1 97 ? 1.151 6.109 -21.259 1.00 96.31 97 ALA A C 1
ATOM 770 O O . ALA A 1 97 ? 0.141 5.423 -21.127 1.00 96.31 97 ALA A O 1
ATOM 771 N N . LYS A 1 98 ? 1.340 6.905 -22.319 1.00 97.00 98 LYS A N 1
ATOM 772 C CA . LYS A 1 98 ? 0.418 6.964 -23.461 1.00 97.00 98 LYS A CA 1
ATOM 773 C C . LYS A 1 98 ? 0.335 5.630 -24.197 1.00 97.00 98 LYS A C 1
ATOM 775 O O . LYS A 1 98 ? -0.772 5.159 -24.396 1.00 97.00 98 LYS A O 1
ATOM 780 N N . GLY A 1 99 ? 1.464 4.979 -24.486 1.00 96.38 99 GLY A N 1
ATOM 781 C CA . GLY A 1 99 ? 1.448 3.672 -25.153 1.00 96.38 99 GLY A CA 1
ATOM 782 C C . GLY A 1 99 ? 0.711 2.590 -24.352 1.00 96.38 99 GLY A C 1
ATOM 783 O O . GLY A 1 99 ? -0.067 1.822 -24.915 1.00 96.38 99 GLY A O 1
ATOM 784 N N . ILE A 1 100 ? 0.858 2.573 -23.019 1.00 97.56 100 ILE A N 1
ATOM 785 C CA . ILE A 1 100 ? 0.055 1.682 -22.159 1.00 97.56 100 ILE A CA 1
ATOM 786 C C . ILE A 1 100 ? -1.429 2.063 -22.216 1.00 97.56 100 ILE A C 1
ATOM 788 O O . ILE A 1 100 ? -2.286 1.190 -22.322 1.00 97.56 100 ILE A O 1
ATOM 792 N N . PHE A 1 101 ? -1.744 3.357 -22.127 1.00 98.38 101 PHE A N 1
ATOM 793 C CA . PHE A 1 101 ? -3.121 3.845 -22.167 1.00 98.38 101 PHE A CA 1
ATOM 794 C C . PHE A 1 101 ? -3.818 3.473 -23.482 1.00 98.38 101 PHE A C 1
ATOM 796 O O . PHE A 1 101 ? -4.902 2.900 -23.441 1.00 98.38 101 PHE A O 1
ATOM 803 N N . GLU A 1 102 ? -3.169 3.708 -24.620 1.00 97.94 102 GLU A N 1
ATOM 804 C CA . GLU A 1 102 ? -3.644 3.337 -25.958 1.00 97.94 102 GLU A CA 1
ATOM 805 C C . GLU A 1 102 ? -3.805 1.817 -26.094 1.00 97.94 102 GLU A C 1
ATOM 807 O O . GLU A 1 102 ? -4.811 1.348 -26.624 1.00 97.94 102 GLU A O 1
ATOM 812 N N . THR A 1 103 ? -2.878 1.034 -25.526 1.00 97.81 103 THR A N 1
ATOM 813 C CA . THR A 1 103 ? -3.011 -0.429 -25.464 1.00 97.81 103 THR A CA 1
ATOM 814 C C . THR A 1 103 ? -4.287 -0.824 -24.713 1.00 97.81 103 THR A C 1
ATOM 816 O O . THR A 1 103 ? -5.108 -1.574 -25.238 1.00 97.81 103 THR A O 1
ATOM 819 N N . PHE A 1 104 ? -4.526 -0.261 -23.524 1.00 98.12 104 PHE A N 1
ATOM 820 C CA . PHE A 1 104 ? -5.753 -0.523 -22.764 1.00 98.12 104 PHE A CA 1
ATOM 821 C C . PHE A 1 104 ? -7.022 -0.062 -23.492 1.00 98.12 104 PHE A C 1
ATOM 823 O O . PHE A 1 104 ? -8.038 -0.750 -23.415 1.00 98.12 104 PHE A O 1
ATOM 830 N N . GLN A 1 105 ? -6.975 1.059 -24.217 1.00 98.00 105 GLN A N 1
ATOM 831 C CA . GLN A 1 105 ? -8.097 1.512 -25.044 1.00 98.00 105 GLN A CA 1
ATOM 832 C C . GLN A 1 105 ? -8.396 0.534 -26.183 1.00 98.00 105 GLN A C 1
ATOM 834 O O . GLN A 1 105 ? -9.559 0.225 -26.417 1.00 98.00 105 GLN A O 1
ATOM 839 N N . SER A 1 106 ? -7.367 0.006 -26.853 1.00 97.38 106 SER A N 1
ATOM 840 C CA . SER A 1 106 ? -7.542 -0.986 -27.926 1.00 97.38 106 SER A CA 1
ATOM 841 C C . SER A 1 106 ? -8.085 -2.332 -27.436 1.00 97.38 106 SER A C 1
ATOM 843 O O . SER A 1 106 ? -8.673 -3.078 -28.210 1.00 97.38 106 SER A O 1
ATOM 845 N N . TRP A 1 107 ? -7.925 -2.636 -26.145 1.00 97.69 107 TRP A N 1
ATOM 846 C CA . TRP A 1 107 ? -8.584 -3.765 -25.481 1.00 97.69 107 TRP A CA 1
ATOM 847 C C . TRP A 1 107 ? -9.972 -3.417 -24.937 1.00 97.69 107 TRP A C 1
ATOM 849 O O . TRP A 1 107 ? -10.572 -4.227 -24.228 1.00 97.69 107 TRP A O 1
ATOM 859 N N . GLU A 1 108 ? -10.481 -2.223 -25.252 1.00 97.81 108 GLU A N 1
ATOM 860 C CA . GLU A 1 108 ? -11.780 -1.708 -24.818 1.00 97.81 108 GLU A CA 1
ATOM 861 C C . GLU A 1 108 ? -11.947 -1.812 -23.296 1.00 97.81 108 GLU A C 1
ATOM 863 O O . GLU A 1 108 ? -12.938 -2.346 -22.792 1.00 97.81 108 GLU A O 1
ATOM 868 N N . LEU A 1 109 ? -10.920 -1.384 -22.559 1.00 97.69 109 LEU A N 1
ATOM 869 C CA . LEU A 1 109 ? -10.952 -1.304 -21.105 1.00 97.69 109 LEU A CA 1
ATOM 870 C C . LEU A 1 109 ? -11.342 0.103 -20.668 1.00 97.69 109 LEU A C 1
ATOM 872 O O . LEU A 1 109 ? -10.875 1.102 -21.224 1.00 97.69 109 LEU A O 1
ATOM 876 N N . ARG A 1 110 ? -12.119 0.203 -19.590 1.00 97.50 110 ARG A N 1
ATOM 877 C CA . ARG A 1 110 ? -12.364 1.473 -18.907 1.00 97.50 110 ARG A CA 1
ATOM 878 C C . ARG A 1 110 ? -11.083 1.974 -18.240 1.00 97.50 110 ARG A C 1
ATOM 880 O O . ARG A 1 110 ? -10.788 1.655 -17.083 1.00 97.50 110 ARG A O 1
ATOM 887 N N . CYS A 1 111 ? -10.342 2.808 -18.959 1.00 97.88 111 CYS A N 1
ATOM 888 C CA . CYS A 1 111 ? -9.063 3.342 -18.517 1.00 97.88 111 CYS A CA 1
ATOM 889 C C . CYS A 1 111 ? -9.025 4.876 -18.479 1.00 97.88 111 CYS A C 1
ATOM 891 O O . CYS A 1 111 ? -9.833 5.567 -19.098 1.00 97.88 111 CYS A O 1
ATOM 893 N N . ASN A 1 112 ? -8.081 5.435 -17.717 1.00 97.81 112 ASN A N 1
ATOM 894 C CA . ASN A 1 112 ? -7.805 6.873 -17.726 1.00 97.81 112 ASN A CA 1
ATOM 895 C C . ASN A 1 112 ? -6.327 7.165 -17.446 1.00 97.81 112 ASN A C 1
ATOM 897 O O . ASN A 1 112 ? -5.698 6.497 -16.629 1.00 97.81 112 ASN A O 1
ATOM 901 N N . LEU A 1 113 ? -5.788 8.209 -18.074 1.00 98.12 113 LEU A N 1
ATOM 902 C CA . LEU A 1 113 ? -4.429 8.700 -17.848 1.00 98.12 113 LEU A CA 1
ATOM 903 C C . LEU A 1 113 ? -4.469 9.957 -16.971 1.00 98.12 113 LEU A C 1
ATOM 905 O O . LEU A 1 113 ? -5.168 10.916 -17.283 1.00 98.12 113 LEU A O 1
ATOM 909 N N . THR A 1 114 ? -3.712 9.977 -15.875 1.00 97.81 114 THR A N 1
ATOM 910 C CA . THR A 1 114 ? -3.611 11.147 -14.983 1.00 97.81 114 THR A CA 1
ATOM 911 C C . THR A 1 114 ? -2.176 11.622 -14.851 1.00 97.81 114 THR A C 1
ATOM 913 O O . THR A 1 114 ? -1.279 10.798 -14.685 1.00 97.81 114 THR A O 1
ATOM 916 N N . ARG A 1 115 ? -1.972 12.942 -14.839 1.00 96.75 115 ARG A N 1
ATOM 917 C CA . ARG A 1 115 ? -0.695 13.600 -14.530 1.00 96.75 115 ARG A CA 1
ATOM 918 C C . ARG A 1 115 ? -0.694 14.071 -13.076 1.00 96.75 115 ARG A C 1
ATOM 920 O O . ARG A 1 115 ? -1.659 14.688 -12.638 1.00 96.75 115 ARG A O 1
ATOM 927 N N . GLN A 1 116 ? 0.383 13.808 -12.345 1.00 95.06 116 GLN A N 1
ATOM 928 C CA . GLN A 1 116 ? 0.542 14.176 -10.937 1.00 95.06 116 GLN A CA 1
ATOM 929 C C . GLN A 1 116 ? 1.947 14.736 -10.672 1.00 95.06 116 GLN A C 1
ATOM 931 O O . GLN A 1 116 ? 2.874 14.529 -11.459 1.00 95.06 116 GLN A O 1
ATOM 936 N N . LEU A 1 117 ? 2.093 15.468 -9.566 1.00 93.62 117 LEU A N 1
ATOM 937 C CA . LEU A 1 117 ? 3.371 15.979 -9.068 1.00 93.62 117 LEU A CA 1
ATOM 938 C C . LEU A 1 117 ? 3.760 15.226 -7.797 1.00 93.62 117 LEU A C 1
ATOM 940 O O . LEU A 1 117 ? 2.915 14.942 -6.947 1.00 93.62 117 LEU A O 1
ATOM 944 N N . SER A 1 118 ? 5.036 14.873 -7.666 1.00 88.25 118 SER A N 1
ATOM 945 C CA . SER A 1 118 ? 5.580 14.332 -6.420 1.00 88.25 118 SER A CA 1
ATOM 946 C C . SER A 1 118 ? 5.803 15.450 -5.396 1.00 88.25 118 SER A C 1
ATOM 948 O O . SER A 1 118 ? 5.836 16.629 -5.745 1.00 88.25 118 SER A O 1
ATOM 950 N N . ALA A 1 119 ? 6.067 15.083 -4.138 1.00 84.81 119 ALA A N 1
ATOM 951 C CA . ALA A 1 119 ? 6.509 16.034 -3.109 1.00 84.81 119 ALA A CA 1
ATOM 952 C C . ALA A 1 119 ? 7.786 16.804 -3.513 1.00 84.81 119 ALA A C 1
ATOM 954 O O . ALA A 1 119 ? 8.003 17.928 -3.082 1.00 84.81 119 ALA A O 1
ATOM 955 N N . SER A 1 120 ? 8.607 16.211 -4.384 1.00 84.12 120 SER A N 1
ATOM 956 C CA . SER A 1 120 ? 9.804 16.819 -4.977 1.00 84.12 120 SER A CA 1
ATOM 957 C C . SER A 1 120 ? 9.540 17.539 -6.308 1.00 84.12 120 SER A C 1
ATOM 959 O O . SER A 1 120 ? 10.472 17.728 -7.086 1.00 84.12 120 SER A O 1
ATOM 961 N N . GLN A 1 121 ? 8.281 17.885 -6.602 1.00 87.31 121 GLN A N 1
ATOM 962 C CA . GLN A 1 121 ? 7.825 18.562 -7.827 1.00 87.31 121 GLN A CA 1
ATOM 963 C C . GLN A 1 121 ? 8.149 17.828 -9.142 1.00 87.31 121 GLN A C 1
ATOM 965 O O . GLN A 1 121 ? 8.088 18.406 -10.227 1.00 87.31 121 GLN A O 1
ATOM 970 N N . ASN A 1 122 ? 8.453 16.530 -9.085 1.00 85.69 122 ASN A N 1
ATOM 971 C CA . ASN A 1 122 ? 8.653 15.735 -10.290 1.00 85.69 122 ASN A CA 1
ATOM 972 C C . ASN A 1 122 ? 7.305 15.295 -10.857 1.00 85.69 122 ASN A C 1
ATOM 974 O O . ASN A 1 122 ? 6.452 14.780 -10.136 1.00 85.69 122 ASN A O 1
ATOM 978 N N . VAL A 1 123 ? 7.136 15.468 -12.165 1.00 91.75 123 VAL A N 1
ATOM 979 C CA . VAL A 1 123 ? 5.947 15.010 -12.884 1.00 91.75 123 VAL A CA 1
ATOM 980 C C . VAL A 1 123 ? 5.998 13.496 -13.045 1.00 91.75 123 VAL A C 1
ATOM 982 O O . VAL A 1 123 ? 7.019 12.948 -13.462 1.00 91.75 123 VAL A O 1
ATOM 985 N N . TYR A 1 124 ? 4.880 12.837 -12.771 1.00 94.38 124 TYR A N 1
ATOM 986 C CA . TYR A 1 124 ? 4.655 11.442 -13.121 1.00 94.38 124 TYR A CA 1
ATOM 987 C C . TYR A 1 124 ? 3.231 11.241 -13.630 1.00 94.38 124 TYR A C 1
ATOM 989 O O . TYR A 1 124 ? 2.346 12.082 -13.454 1.00 94.38 124 TYR A O 1
ATOM 997 N N . TYR A 1 125 ? 3.026 10.109 -14.281 1.00 96.44 125 TYR A N 1
ATOM 998 C CA . TYR A 1 125 ? 1.791 9.732 -14.934 1.00 96.44 125 TYR A CA 1
ATOM 999 C C . TYR A 1 125 ? 1.307 8.406 -14.370 1.00 96.44 125 TYR A C 1
ATOM 1001 O O . TYR A 1 125 ? 2.107 7.518 -14.072 1.00 96.44 125 TYR A O 1
ATOM 1009 N N . ARG A 1 126 ? -0.007 8.274 -14.224 1.00 97.75 126 ARG A N 1
ATOM 1010 C CA . ARG A 1 126 ? -0.651 7.015 -13.856 1.00 97.75 126 ARG A CA 1
ATOM 1011 C C . ARG A 1 126 ? -1.675 6.638 -14.898 1.00 97.75 126 ARG A C 1
ATOM 1013 O O . ARG A 1 126 ? -2.566 7.438 -15.189 1.00 97.75 126 ARG A O 1
ATOM 1020 N N . VAL A 1 127 ? -1.538 5.431 -15.423 1.00 98.31 127 VAL A N 1
ATOM 1021 C CA . VAL A 1 127 ? -2.530 4.812 -16.297 1.00 98.31 127 VAL A CA 1
ATOM 1022 C C . VAL A 1 127 ? -3.383 3.912 -15.433 1.00 98.31 127 VAL A C 1
ATOM 1024 O O . VAL A 1 127 ? -2.858 2.995 -14.810 1.00 98.31 127 VAL A O 1
ATOM 1027 N N . TRP A 1 128 ? -4.671 4.200 -15.359 1.00 98.31 128 TRP A N 1
ATOM 1028 C CA . TRP A 1 128 ? -5.625 3.483 -14.528 1.00 98.31 128 TRP A CA 1
ATOM 1029 C C . TRP A 1 128 ? -6.483 2.559 -15.376 1.00 98.31 128 TRP A C 1
ATOM 1031 O O . TRP A 1 128 ? -6.852 2.939 -16.483 1.00 98.31 128 TRP A O 1
ATOM 1041 N N . VAL A 1 129 ? -6.884 1.426 -14.806 1.00 97.88 129 VAL A N 1
ATOM 1042 C CA . VAL A 1 129 ? -8.052 0.647 -15.243 1.00 97.88 129 VAL A CA 1
ATOM 1043 C C . VAL A 1 129 ? -9.008 0.567 -14.058 1.00 97.88 129 VAL A C 1
ATOM 1045 O O . VAL A 1 129 ? -8.562 0.439 -12.912 1.00 97.88 129 VAL A O 1
ATOM 1048 N N . LYS A 1 130 ? -10.307 0.745 -14.306 1.00 94.69 130 LYS A N 1
ATOM 1049 C CA . LYS A 1 130 ? -11.320 0.894 -13.254 1.00 94.69 130 LYS A CA 1
ATOM 1050 C C . LYS A 1 130 ? -12.534 0.022 -13.519 1.00 94.69 130 LYS A C 1
ATOM 1052 O O . LYS A 1 130 ? -13.032 -0.018 -14.633 1.00 94.69 130 LYS A O 1
ATOM 1057 N N . GLY A 1 131 ? -13.095 -0.520 -12.447 1.00 90.25 131 GLY A N 1
ATOM 1058 C CA . GLY A 1 131 ? -14.267 -1.381 -12.475 1.00 90.25 131 GLY A CA 1
ATOM 1059 C C . GLY A 1 131 ? -13.876 -2.854 -12.440 1.00 90.25 131 GLY A C 1
ATOM 1060 O O . GLY A 1 131 ? -12.935 -3.282 -13.103 1.00 90.25 131 GLY A O 1
ATOM 1061 N N . LYS A 1 132 ? -14.634 -3.644 -11.673 1.00 87.81 132 LYS A N 1
ATOM 1062 C CA . LYS A 1 132 ? -14.377 -5.082 -11.485 1.00 87.81 132 LYS A CA 1
ATOM 1063 C C . LYS A 1 132 ? -14.401 -5.861 -12.803 1.00 87.81 132 LYS A C 1
ATOM 1065 O O . LYS A 1 132 ? -13.570 -6.734 -13.009 1.00 87.81 132 LYS A O 1
ATOM 1070 N N . ARG A 1 133 ? -15.340 -5.528 -13.699 1.00 91.06 133 ARG A N 1
ATOM 1071 C CA . ARG A 1 133 ? -15.482 -6.186 -15.010 1.00 91.06 133 ARG A CA 1
ATOM 1072 C C . ARG A 1 133 ? -14.253 -5.955 -15.889 1.00 91.06 133 ARG A C 1
ATOM 1074 O O . ARG A 1 133 ? -13.715 -6.906 -16.441 1.00 91.06 133 ARG A O 1
ATOM 1081 N N . ASP A 1 134 ? -13.782 -4.714 -15.965 1.00 95.00 134 ASP A N 1
ATOM 1082 C CA . ASP A 1 134 ? -12.598 -4.350 -16.745 1.00 95.00 134 ASP A CA 1
ATOM 1083 C C . ASP A 1 134 ? -11.305 -4.922 -16.154 1.00 95.00 134 ASP A C 1
ATOM 1085 O O . ASP A 1 134 ? -10.431 -5.350 -16.901 1.00 95.00 134 ASP A O 1
ATOM 1089 N N . LEU A 1 135 ? -11.181 -4.981 -14.823 1.00 93.94 135 LEU A N 1
ATOM 1090 C CA . LEU A 1 135 ? -10.034 -5.625 -14.174 1.00 93.94 135 LEU A CA 1
ATOM 1091 C C . LEU A 1 135 ? -9.996 -7.133 -14.435 1.00 93.94 135 LEU A C 1
ATOM 1093 O O . LEU A 1 135 ? -8.920 -7.667 -14.703 1.00 93.94 135 LEU A O 1
ATOM 1097 N N . LEU A 1 136 ? -11.151 -7.802 -14.415 1.00 92.50 136 LEU A N 1
ATOM 1098 C CA . LEU A 1 136 ? -11.249 -9.214 -14.776 1.00 92.50 136 LEU A CA 1
ATOM 1099 C C . LEU A 1 136 ? -10.862 -9.429 -16.246 1.00 92.50 136 LEU A C 1
ATOM 1101 O O . LEU A 1 136 ? -9.973 -10.230 -16.522 1.00 92.50 136 LEU A O 1
ATOM 1105 N N . LYS A 1 137 ? -11.434 -8.637 -17.167 1.00 95.25 137 LYS A N 1
ATOM 1106 C CA . LYS A 1 137 ? -11.097 -8.666 -18.602 1.00 95.25 137 LYS A CA 1
ATOM 1107 C C . LYS A 1 137 ? -9.598 -8.462 -18.835 1.00 95.25 137 LYS A C 1
ATOM 1109 O O . LYS A 1 137 ? -8.979 -9.221 -19.573 1.00 95.25 137 LYS A O 1
ATOM 1114 N N . LEU A 1 138 ? -8.995 -7.471 -18.177 1.00 96.25 138 LEU A N 1
ATOM 1115 C CA . LEU A 1 138 ? -7.555 -7.230 -18.252 1.00 96.25 138 LEU A CA 1
ATOM 1116 C C . LEU A 1 138 ? -6.753 -8.431 -17.737 1.00 96.25 138 LEU A C 1
ATOM 1118 O O . LEU A 1 138 ? -5.782 -8.831 -18.375 1.00 96.25 138 LEU A O 1
ATOM 1122 N N . SER A 1 139 ? -7.156 -9.005 -16.602 1.00 94.31 139 SER A N 1
ATOM 1123 C CA . SER A 1 139 ? -6.499 -10.173 -16.013 1.00 94.31 139 SER A CA 1
ATOM 1124 C C . SER A 1 139 ? -6.533 -11.381 -16.943 1.00 94.31 139 SER A C 1
ATOM 1126 O O . SER A 1 139 ? -5.528 -12.079 -17.094 1.00 94.31 139 SER A O 1
ATOM 1128 N N . ASP A 1 140 ? -7.669 -11.611 -17.595 1.00 93.56 140 ASP A N 1
ATOM 1129 C CA . ASP A 1 140 ? -7.822 -12.704 -18.544 1.00 93.56 140 ASP A CA 1
ATOM 1130 C C . ASP A 1 140 ? -6.944 -12.501 -19.777 1.00 93.56 140 ASP A C 1
ATOM 1132 O O . ASP A 1 140 ? -6.314 -13.459 -20.204 1.00 93.56 140 ASP A O 1
ATOM 1136 N N . ILE A 1 141 ? -6.785 -11.267 -20.269 1.00 94.88 141 ILE A N 1
ATOM 1137 C CA . ILE A 1 141 ? -5.871 -10.948 -21.380 1.00 94.88 141 ILE A CA 1
ATOM 1138 C C . ILE A 1 141 ? -4.401 -11.153 -20.978 1.00 94.88 141 ILE A C 1
ATOM 1140 O O . ILE A 1 141 ? -3.642 -11.818 -21.683 1.00 94.88 141 ILE A O 1
ATOM 1144 N N . VAL A 1 142 ? -3.960 -10.566 -19.860 1.00 94.81 142 VAL A N 1
ATOM 1145 C CA . VAL A 1 142 ? -2.523 -10.502 -19.519 1.00 94.81 142 VAL A CA 1
ATOM 1146 C C . VAL A 1 142 ? -1.994 -11.763 -18.833 1.00 94.81 142 VAL A C 1
ATOM 1148 O O . VAL A 1 142 ? -0.791 -12.023 -18.881 1.00 94.81 142 VAL A O 1
ATOM 1151 N N . TYR A 1 143 ? -2.866 -12.576 -18.228 1.00 91.56 143 TYR A N 1
ATOM 1152 C CA . TYR A 1 143 ? -2.487 -13.825 -17.557 1.00 91.56 143 TYR A CA 1
ATOM 1153 C C . TYR A 1 143 ? -3.053 -15.086 -18.222 1.00 91.56 143 TYR A C 1
ATOM 1155 O O . TYR A 1 143 ? -2.993 -16.153 -17.604 1.00 91.56 143 TYR A O 1
ATOM 1163 N N . GLN A 1 144 ? -3.572 -14.998 -19.454 1.00 86.38 144 GLN A N 1
ATOM 1164 C CA . GLN A 1 144 ? -4.097 -16.152 -20.201 1.00 86.38 144 GLN A CA 1
ATOM 1165 C C . GLN A 1 144 ? -3.081 -17.298 -20.286 1.00 86.38 144 GLN A C 1
ATOM 1167 O O . GLN A 1 144 ? -3.401 -18.446 -19.997 1.00 86.38 144 GLN A O 1
ATOM 1172 N N . HIS A 1 145 ? -1.839 -16.957 -20.637 1.00 83.69 145 HIS A N 1
ATOM 1173 C CA . HIS A 1 145 ? -0.735 -17.899 -20.847 1.00 83.69 145 HIS A CA 1
ATOM 1174 C C . HIS A 1 145 ? 0.345 -17.784 -19.761 1.00 83.69 145 HIS A C 1
ATOM 1176 O O . HIS A 1 145 ? 1.476 -18.228 -19.941 1.00 83.69 145 HIS A O 1
ATOM 1182 N N . ALA A 1 146 ? 0.023 -17.140 -18.634 1.00 80.06 146 ALA A N 1
ATOM 1183 C CA . ALA A 1 146 ? 0.939 -17.035 -17.507 1.00 80.06 146 ALA A CA 1
ATOM 1184 C C . ALA A 1 146 ? 0.860 -18.316 -16.663 1.00 80.06 146 ALA A C 1
ATOM 1186 O O . ALA A 1 146 ? -0.113 -18.516 -15.926 1.00 80.06 146 ALA A O 1
ATOM 1187 N N . LEU A 1 147 ? 1.884 -19.165 -16.801 1.00 72.88 147 LEU A N 1
ATOM 1188 C CA . LEU A 1 147 ? 2.112 -20.331 -15.946 1.00 72.88 147 LEU A CA 1
ATOM 1189 C C . LEU A 1 147 ? 2.601 -19.858 -14.567 1.00 72.88 147 LEU A C 1
ATOM 1191 O O . LEU A 1 147 ? 1.776 -19.546 -13.709 1.00 72.88 147 LEU A O 1
ATOM 1195 N N . GLU A 1 148 ? 3.920 -19.715 -14.395 1.00 72.50 148 GLU A N 1
ATOM 1196 C CA . GLU A 1 148 ? 4.553 -19.333 -13.122 1.00 72.50 148 GLU A CA 1
ATOM 1197 C C . GLU A 1 148 ? 5.228 -17.950 -13.144 1.00 72.50 148 GLU A C 1
ATOM 1199 O O . GLU A 1 148 ? 5.442 -17.351 -12.091 1.00 72.50 148 GLU A O 1
ATOM 1204 N N . ASP A 1 149 ? 5.474 -17.384 -14.330 1.00 74.94 149 ASP A N 1
ATOM 1205 C CA . ASP A 1 149 ? 6.146 -16.088 -14.512 1.00 74.94 149 ASP A CA 1
ATOM 1206 C C . ASP A 1 149 ? 5.195 -14.897 -14.304 1.00 74.94 149 ASP A C 1
ATOM 1208 O O . ASP A 1 149 ? 4.982 -14.069 -15.202 1.00 74.94 149 ASP A O 1
ATOM 1212 N N . CYS A 1 150 ? 4.569 -14.827 -13.128 1.00 84.00 150 CYS A N 1
ATOM 1213 C CA . CYS A 1 150 ? 3.711 -13.711 -12.755 1.00 84.00 150 CYS A CA 1
ATOM 1214 C C . CYS A 1 150 ? 3.692 -13.411 -11.255 1.00 84.00 150 CYS A C 1
ATOM 1216 O O . CYS A 1 150 ? 3.921 -14.269 -10.402 1.00 84.00 150 CYS A O 1
ATOM 1218 N N . VAL A 1 151 ? 3.339 -12.172 -10.912 1.00 84.38 151 VAL A N 1
ATOM 1219 C CA . VAL A 1 151 ? 3.072 -11.791 -9.522 1.00 84.38 151 VAL A CA 1
ATOM 1220 C C . VAL A 1 151 ? 1.677 -12.281 -9.129 1.00 84.38 151 VAL A C 1
ATOM 1222 O O . VAL A 1 151 ? 0.669 -11.600 -9.339 1.00 84.38 151 VAL A O 1
ATOM 1225 N N . TYR A 1 152 ? 1.624 -13.465 -8.512 1.00 83.69 152 TY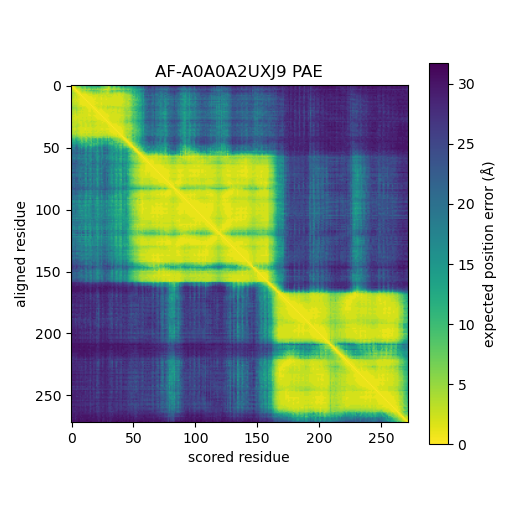R A N 1
ATOM 1226 C CA . TYR A 1 152 ? 0.384 -14.149 -8.121 1.00 83.69 152 TYR A CA 1
ATOM 1227 C C . TYR A 1 152 ? -0.611 -13.269 -7.362 1.00 83.69 152 TYR A C 1
ATOM 1229 O O . TYR A 1 152 ? -1.811 -13.338 -7.617 1.00 83.69 152 TYR A O 1
ATOM 1237 N N . SER A 1 153 ? -0.136 -12.404 -6.462 1.00 83.06 153 SER A N 1
ATOM 1238 C CA . SER A 1 153 ? -1.010 -11.518 -5.686 1.00 83.06 153 SER A CA 1
ATOM 1239 C C . SER A 1 153 ? -1.747 -10.501 -6.561 1.00 83.06 153 SER A C 1
ATOM 1241 O O . SER A 1 153 ? -2.927 -10.251 -6.335 1.00 83.06 153 SER A O 1
ATOM 1243 N N . LYS A 1 154 ? -1.101 -9.948 -7.595 1.00 89.12 154 LYS A N 1
ATOM 1244 C CA . LYS A 1 154 ? -1.729 -9.001 -8.530 1.00 89.12 154 LYS A CA 1
ATOM 1245 C C . LYS A 1 154 ? -2.751 -9.710 -9.412 1.00 89.12 154 LYS A C 1
ATOM 1247 O O . LYS A 1 154 ? -3.877 -9.230 -9.532 1.00 89.12 154 LYS A O 1
ATOM 1252 N N . ARG A 1 155 ?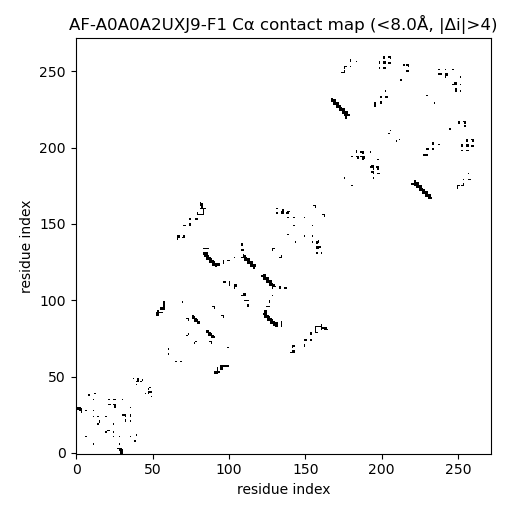 -2.393 -10.883 -9.946 1.00 88.69 155 ARG A N 1
ATOM 1253 C CA . ARG A 1 155 ? -3.311 -11.754 -10.697 1.00 88.69 155 ARG A CA 1
ATOM 1254 C C . ARG A 1 155 ? -4.551 -12.097 -9.870 1.00 88.69 155 ARG A C 1
ATOM 1256 O O . ARG A 1 155 ? -5.667 -11.912 -10.349 1.00 88.69 155 ARG A O 1
ATOM 1263 N N . ALA A 1 156 ? -4.362 -12.549 -8.630 1.00 84.62 156 ALA A N 1
ATOM 1264 C CA . ALA A 1 156 ? -5.448 -12.925 -7.729 1.00 84.62 156 ALA A CA 1
ATOM 1265 C C . ALA A 1 156 ? -6.375 -11.743 -7.416 1.00 84.62 156 ALA A C 1
ATOM 1267 O O . ALA A 1 156 ? -7.586 -11.891 -7.529 1.00 84.62 156 ALA A O 1
ATOM 1268 N N . LEU A 1 157 ? -5.823 -10.565 -7.109 1.00 87.12 157 LEU A N 1
ATOM 1269 C CA . LEU A 1 157 ? -6.608 -9.355 -6.833 1.00 87.12 157 LEU A CA 1
ATOM 1270 C C . LEU A 1 157 ? -7.416 -8.869 -8.044 1.00 87.12 157 LEU A C 1
ATOM 1272 O O . LEU A 1 157 ? -8.519 -8.358 -7.875 1.00 87.12 157 LEU A O 1
ATOM 1276 N N . MET A 1 158 ? -6.889 -9.028 -9.263 1.00 88.12 158 MET A N 1
ATOM 1277 C CA . MET A 1 158 ? -7.622 -8.667 -10.482 1.00 88.12 158 MET A CA 1
ATOM 1278 C C . MET A 1 158 ? -8.677 -9.711 -10.875 1.00 88.12 158 MET A C 1
ATOM 1280 O O . MET A 1 158 ? -9.718 -9.333 -11.404 1.00 88.12 158 MET A O 1
ATOM 1284 N N . LYS A 1 159 ? -8.433 -11.009 -10.623 1.00 84.19 159 LYS A N 1
ATOM 1285 C CA . LYS A 1 159 ? -9.398 -12.089 -10.920 1.00 84.19 159 LYS A CA 1
ATOM 1286 C C . LYS A 1 159 ? -10.506 -12.210 -9.883 1.00 84.19 159 LYS A C 1
ATOM 1288 O O . LYS A 1 159 ? -11.638 -12.517 -10.238 1.00 84.19 159 LYS A O 1
ATOM 1293 N N . ASN A 1 160 ? -10.176 -12.017 -8.611 1.00 70.75 160 ASN A N 1
ATOM 1294 C CA . ASN A 1 160 ? -11.094 -12.238 -7.510 1.00 70.75 160 ASN A CA 1
ATOM 1295 C C . ASN A 1 160 ? -11.103 -11.036 -6.546 1.00 70.75 160 ASN A C 1
ATOM 1297 O O . ASN A 1 160 ? -10.270 -10.960 -5.642 1.00 70.75 160 ASN A O 1
ATOM 1301 N N . PRO A 1 161 ? -12.085 -10.126 -6.681 1.00 53.94 161 PRO A N 1
ATOM 1302 C CA . PRO A 1 161 ? -12.362 -9.068 -5.706 1.00 53.94 161 PRO A CA 1
ATOM 1303 C C . PRO A 1 161 ? -12.610 -9.581 -4.277 1.00 53.94 161 PRO A C 1
ATOM 1305 O O . PRO A 1 161 ? -12.510 -8.812 -3.325 1.00 53.94 161 PRO A O 1
ATOM 1308 N N . GLU A 1 162 ? -12.958 -10.864 -4.114 1.00 51.56 162 GLU A N 1
ATOM 1309 C CA . GLU A 1 162 ? -13.122 -11.523 -2.816 1.00 51.56 162 GLU A CA 1
ATOM 1310 C C . GLU A 1 162 ? -11.826 -12.125 -2.268 1.00 51.56 162 GLU A C 1
ATOM 1312 O O . GLU A 1 162 ? -11.868 -12.805 -1.241 1.00 51.56 162 GLU A O 1
ATOM 1317 N N . TYR A 1 163 ? -10.666 -11.858 -2.886 1.00 48.62 163 TYR A N 1
ATOM 1318 C CA . TYR A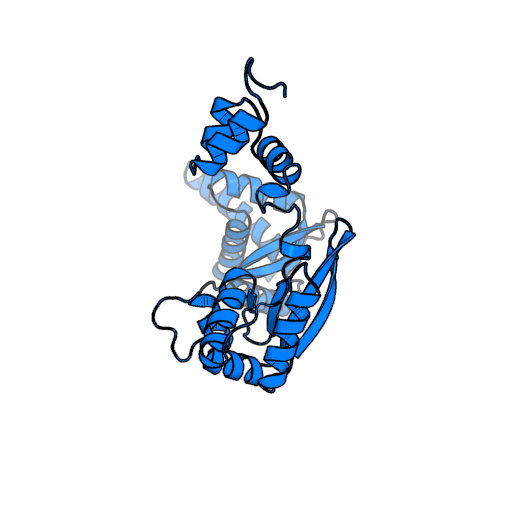 1 163 ? -9.364 -12.105 -2.267 1.00 48.62 163 TYR A CA 1
ATOM 1319 C C . TYR A 1 163 ? -9.210 -11.192 -1.038 1.00 48.62 163 TYR A C 1
ATOM 1321 O O . TYR A 1 163 ? -8.522 -10.168 -1.032 1.00 48.62 163 TYR A O 1
ATOM 1329 N N . LYS A 1 164 ? -9.900 -11.559 0.043 1.00 48.97 164 LYS A N 1
ATOM 1330 C CA . LYS A 1 164 ? -9.722 -10.993 1.368 1.00 48.97 164 LYS A CA 1
ATOM 1331 C C . LYS A 1 164 ? -8.300 -11.334 1.770 1.00 48.97 164 LYS A C 1
ATOM 1333 O O . LYS A 1 164 ? -7.947 -12.497 1.935 1.00 48.97 164 LYS A O 1
ATOM 1338 N N . SER A 1 165 ? -7.488 -10.295 1.940 1.00 47.78 165 SER A N 1
ATOM 1339 C CA . SER A 1 165 ? -6.293 -10.356 2.777 1.00 47.78 165 SER A CA 1
ATOM 1340 C C . SER A 1 165 ? -6.596 -11.250 3.984 1.00 47.78 165 SER A C 1
ATOM 1342 O O . SER A 1 165 ? -7.479 -10.917 4.770 1.00 47.78 165 SER A O 1
ATOM 1344 N N . THR A 1 166 ? -5.862 -12.353 4.138 1.00 52.47 166 THR A N 1
ATOM 1345 C CA . THR A 1 166 ? -5.976 -13.279 5.284 1.00 52.47 166 THR A CA 1
ATOM 1346 C C . THR A 1 166 ? -5.783 -12.575 6.628 1.00 52.47 166 THR A 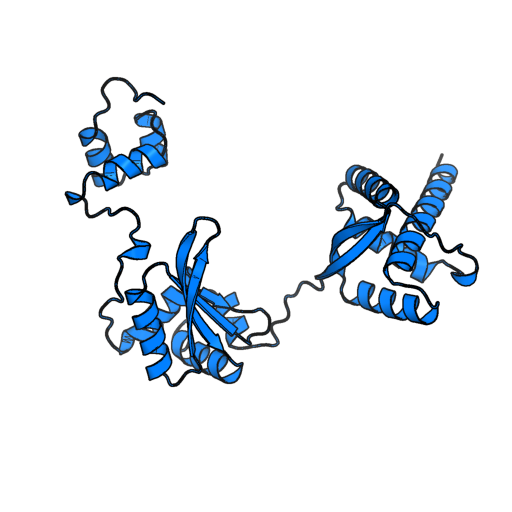C 1
ATOM 1348 O O . THR A 1 166 ? -6.145 -13.096 7.678 1.00 52.47 166 THR A O 1
ATOM 1351 N N . SER A 1 167 ? -5.231 -11.361 6.614 1.00 64.56 167 SER A N 1
ATOM 1352 C CA . SER A 1 167 ? -5.170 -10.507 7.784 1.00 64.56 167 SER A CA 1
ATOM 1353 C C . SER A 1 167 ? -6.560 -9.976 8.138 1.00 64.56 167 SER A C 1
ATOM 1355 O O . SER A 1 167 ? -7.065 -9.062 7.484 1.00 64.56 167 SER A O 1
ATOM 1357 N N . ASN A 1 168 ? -7.119 -10.464 9.248 1.00 83.06 168 ASN A N 1
ATOM 1358 C CA . ASN A 1 168 ? -8.303 -9.896 9.902 1.00 83.06 168 ASN A CA 1
ATOM 1359 C C . ASN A 1 168 ? -8.030 -8.506 10.522 1.00 83.06 168 ASN A C 1
ATOM 1361 O O . ASN A 1 168 ? -8.788 -8.033 11.359 1.00 83.06 168 ASN A O 1
ATOM 1365 N N . ARG A 1 169 ? -6.919 -7.846 10.161 1.00 87.88 169 ARG A N 1
ATOM 1366 C CA . ARG A 1 169 ? -6.468 -6.582 10.742 1.00 87.88 169 ARG A CA 1
ATOM 1367 C C . ARG A 1 169 ? -6.967 -5.401 9.918 1.00 87.88 169 ARG A C 1
ATOM 1369 O O . ARG A 1 169 ? -6.623 -5.261 8.745 1.00 87.88 169 ARG A O 1
ATOM 1376 N N . VAL A 1 170 ? -7.704 -4.493 10.545 1.00 89.75 170 VAL A N 1
ATOM 1377 C CA . VAL A 1 170 ? -8.215 -3.262 9.925 1.00 89.75 170 VAL A CA 1
ATOM 1378 C C . VAL A 1 170 ? -7.522 -2.038 10.504 1.00 89.75 170 VAL A C 1
ATOM 1380 O O . VAL A 1 170 ? -7.228 -1.981 11.696 1.00 89.75 170 VAL A O 1
ATOM 1383 N N . LYS A 1 171 ? -7.234 -1.040 9.659 1.00 92.44 171 LYS A N 1
ATOM 1384 C CA . LYS A 1 171 ? -6.714 0.252 10.124 1.00 92.44 171 LYS A CA 1
ATOM 1385 C C . LYS A 1 171 ? -7.830 1.006 10.835 1.00 92.44 171 LYS A C 1
ATOM 1387 O O . LYS A 1 171 ? -8.903 1.186 10.270 1.00 92.44 171 LYS A O 1
ATOM 1392 N N . PHE A 1 172 ? -7.541 1.505 12.026 1.00 93.25 172 PHE A N 1
ATOM 1393 C CA . PHE A 1 172 ? -8.472 2.298 12.811 1.00 93.25 172 PHE A CA 1
ATOM 1394 C C . PHE A 1 172 ? -7.782 3.548 13.342 1.00 93.25 172 PHE A C 1
ATOM 1396 O O . PHE A 1 172 ? -6.576 3.564 13.615 1.00 93.25 172 PHE A O 1
ATOM 1403 N N . ARG A 1 173 ? -8.562 4.619 13.442 1.00 94.06 173 ARG A N 1
ATOM 1404 C CA . ARG A 1 173 ? -8.129 5.912 13.951 1.00 94.06 173 ARG A CA 1
ATOM 1405 C C . ARG A 1 173 ? -9.108 6.349 15.020 1.00 94.06 173 ARG A C 1
ATOM 1407 O O . ARG A 1 173 ? -10.306 6.370 14.771 1.00 94.06 173 ARG A O 1
ATOM 1414 N N . THR A 1 174 ? -8.573 6.739 16.161 1.00 94.75 174 THR A N 1
ATOM 1415 C CA . THR A 1 174 ? -9.346 7.212 17.305 1.00 94.75 174 THR A CA 1
ATOM 1416 C C . THR A 1 174 ? -8.543 8.260 18.074 1.00 94.75 174 THR A C 1
ATOM 1418 O O . THR A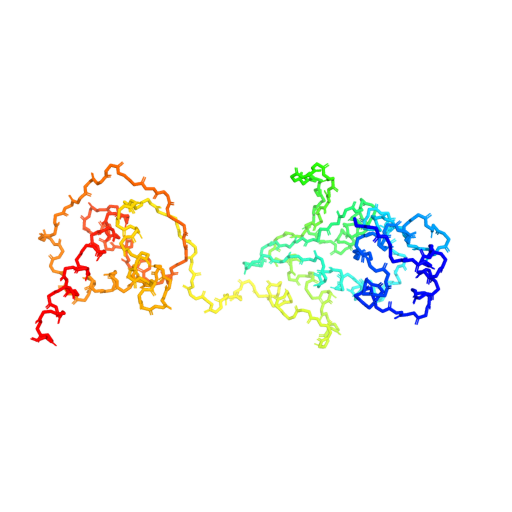 1 174 ? -7.373 8.476 17.759 1.00 94.75 174 THR A O 1
ATOM 1421 N N . ASN A 1 175 ? -9.155 8.932 19.044 1.00 95.75 175 ASN A N 1
ATOM 1422 C CA . ASN A 1 175 ? -8.477 9.882 19.920 1.00 95.75 175 ASN A CA 1
ATOM 1423 C C . ASN A 1 175 ? -8.432 9.305 21.333 1.00 95.75 175 ASN A C 1
ATOM 1425 O O . ASN A 1 175 ? -9.487 9.049 21.903 1.00 95.75 175 ASN A O 1
ATOM 1429 N N . VAL A 1 176 ? -7.234 9.110 21.875 1.00 94.75 176 VAL A N 1
ATOM 1430 C CA . VAL A 1 176 ? -7.012 8.494 23.193 1.00 94.75 176 VAL A CA 1
ATOM 1431 C C . VAL A 1 176 ? -6.124 9.426 24.010 1.00 94.75 176 VAL A C 1
ATOM 1433 O O . VAL A 1 176 ? -5.237 10.068 23.440 1.00 94.75 176 VAL A O 1
ATOM 1436 N N . SER A 1 177 ? -6.364 9.513 25.318 1.00 96.12 177 SER A N 1
ATOM 1437 C CA . SER A 1 177 ? -5.491 10.207 26.273 1.00 96.12 177 SER A CA 1
ATOM 1438 C C . SER A 1 177 ? -4.019 9.857 26.035 1.00 96.12 177 SER A C 1
ATOM 1440 O O . SER A 1 177 ? -3.646 8.683 25.910 1.00 96.12 177 SER A O 1
ATOM 1442 N N . LYS A 1 178 ? -3.180 10.890 25.941 1.00 96.31 178 LYS A N 1
ATOM 1443 C CA . LYS A 1 178 ? -1.740 10.741 25.736 1.00 96.31 178 LYS A CA 1
ATOM 1444 C C . LYS A 1 178 ? -1.109 9.982 26.901 1.00 96.31 178 LYS A C 1
ATOM 1446 O O . LYS A 1 178 ? -0.321 9.073 26.655 1.00 96.31 178 LYS A O 1
ATOM 1451 N N . GLU A 1 179 ? -1.497 10.303 28.130 1.00 95.25 179 GLU A N 1
ATOM 1452 C CA . GLU A 1 179 ? -1.007 9.633 29.338 1.00 95.25 179 GLU A CA 1
ATOM 1453 C C . GLU A 1 179 ? -1.300 8.120 29.327 1.00 95.25 179 GLU A C 1
ATOM 1455 O O . GLU A 1 179 ? -0.409 7.297 29.575 1.00 95.25 179 GLU A O 1
ATOM 1460 N N . LEU A 1 180 ? -2.526 7.730 28.956 1.00 94.50 180 LEU A N 1
ATOM 1461 C CA . LEU A 1 180 ? -2.891 6.314 28.827 1.00 94.50 180 LEU A CA 1
ATOM 1462 C C . LEU A 1 180 ? -2.087 5.621 27.724 1.00 94.50 180 LEU A C 1
ATOM 1464 O O . LEU A 1 180 ? -1.609 4.502 27.915 1.00 94.50 180 LEU A O 1
ATOM 1468 N N . LEU A 1 181 ? -1.899 6.275 26.575 1.00 96.06 181 LEU A N 1
ATOM 1469 C CA . LEU A 1 181 ? -1.092 5.718 25.488 1.00 96.06 181 LEU A CA 1
ATOM 1470 C C . LEU A 1 181 ? 0.373 5.533 25.886 1.00 96.06 181 LEU A C 1
ATOM 1472 O O . LEU A 1 181 ? 0.988 4.545 25.480 1.00 96.06 181 LEU A O 1
ATOM 1476 N N . ASP A 1 182 ? 0.938 6.456 26.658 1.00 96.06 182 ASP A N 1
ATOM 1477 C CA . ASP A 1 182 ? 2.308 6.346 27.154 1.00 96.06 182 ASP A CA 1
ATOM 1478 C C . ASP A 1 182 ? 2.441 5.185 28.154 1.00 96.06 182 ASP A C 1
ATOM 1480 O O . ASP A 1 182 ? 3.375 4.386 28.035 1.00 96.06 182 ASP A O 1
ATOM 1484 N N . SER A 1 183 ? 1.446 4.986 29.026 1.00 95.44 183 SER A N 1
ATOM 1485 C CA . SER A 1 183 ? 1.359 3.806 29.904 1.00 95.44 183 SER A CA 1
ATOM 1486 C C . SER A 1 183 ? 1.273 2.496 29.110 1.00 95.44 183 SER A C 1
ATOM 1488 O O . SER A 1 183 ? 2.035 1.557 29.350 1.00 95.44 183 SER A O 1
ATOM 1490 N N . VAL A 1 184 ? 0.409 2.443 28.091 1.00 95.69 184 VAL A N 1
ATOM 1491 C CA . VAL A 1 184 ? 0.274 1.288 27.187 1.00 95.69 184 VAL A CA 1
ATOM 1492 C C . VAL A 1 184 ? 1.587 0.984 26.467 1.00 95.69 184 VAL A C 1
ATOM 1494 O O . VAL A 1 184 ? 1.980 -0.176 26.357 1.00 95.69 184 VAL A O 1
ATOM 1497 N N . ARG A 1 185 ? 2.291 2.007 25.969 1.00 95.56 185 ARG A N 1
ATOM 1498 C CA . ARG A 1 185 ? 3.586 1.840 25.289 1.00 95.56 185 ARG A CA 1
ATOM 1499 C C . ARG A 1 185 ? 4.649 1.287 26.228 1.00 95.56 185 ARG A C 1
ATOM 1501 O O . ARG A 1 185 ? 5.424 0.428 25.807 1.00 95.56 185 ARG A O 1
ATOM 1508 N N . HIS A 1 186 ? 4.688 1.774 27.466 1.00 94.56 186 HIS A N 1
ATOM 1509 C CA . HIS A 1 186 ? 5.611 1.280 28.480 1.00 94.56 186 HIS A CA 1
ATOM 1510 C C . HIS A 1 186 ? 5.381 -0.214 28.754 1.00 94.56 186 HIS A C 1
ATOM 1512 O O . HIS A 1 186 ? 6.321 -1.006 28.664 1.00 94.56 186 HIS A O 1
ATOM 1518 N N . GLU A 1 187 ? 4.130 -0.617 28.983 1.00 92.88 187 GLU A N 1
ATOM 1519 C CA . GLU A 1 187 ? 3.793 -2.019 29.257 1.00 92.88 187 GLU A CA 1
ATOM 1520 C C . GLU A 1 187 ? 4.014 -2.922 28.036 1.00 92.88 187 GLU A C 1
ATOM 1522 O O . GLU A 1 187 ? 4.569 -4.016 28.147 1.00 92.88 187 GLU A O 1
ATOM 1527 N N . ALA A 1 188 ? 3.673 -2.445 26.837 1.00 91.69 188 ALA A N 1
ATOM 1528 C CA . ALA A 1 188 ? 3.943 -3.163 25.596 1.00 91.69 188 ALA A CA 1
ATOM 1529 C C . ALA A 1 188 ? 5.445 -3.433 25.420 1.00 91.69 188 ALA A C 1
ATOM 1531 O O . ALA A 1 188 ? 5.836 -4.556 25.104 1.00 91.69 188 ALA A O 1
ATOM 1532 N N . LYS A 1 189 ? 6.298 -2.437 25.707 1.00 93.94 189 LYS A N 1
ATOM 1533 C CA . LYS A 1 189 ? 7.759 -2.591 25.675 1.00 93.94 189 LYS A CA 1
ATOM 1534 C C . LYS A 1 189 ? 8.236 -3.641 26.679 1.00 93.94 189 LYS A C 1
ATOM 1536 O O . LYS A 1 189 ? 9.057 -4.478 26.315 1.00 93.94 189 LYS A O 1
ATOM 1541 N N . LYS A 1 190 ? 7.703 -3.633 27.905 1.00 92.69 190 LYS A N 1
ATOM 1542 C CA . LYS A 1 190 ? 8.021 -4.626 28.944 1.00 92.69 190 LYS A CA 1
ATOM 1543 C C . LYS A 1 190 ? 7.656 -6.053 28.516 1.00 92.69 190 LYS A C 1
ATOM 1545 O O . LYS A 1 190 ? 8.421 -6.974 28.777 1.00 92.69 190 LYS A O 1
ATOM 1550 N N . LYS A 1 191 ? 6.527 -6.231 27.820 1.00 90.75 191 LYS A N 1
ATOM 1551 C CA . LYS A 1 191 ? 6.052 -7.533 27.314 1.00 90.75 191 LYS A CA 1
ATOM 1552 C C . LYS A 1 191 ? 6.595 -7.911 25.923 1.00 90.75 191 LYS A C 1
ATOM 1554 O O . LYS A 1 191 ? 6.202 -8.946 25.394 1.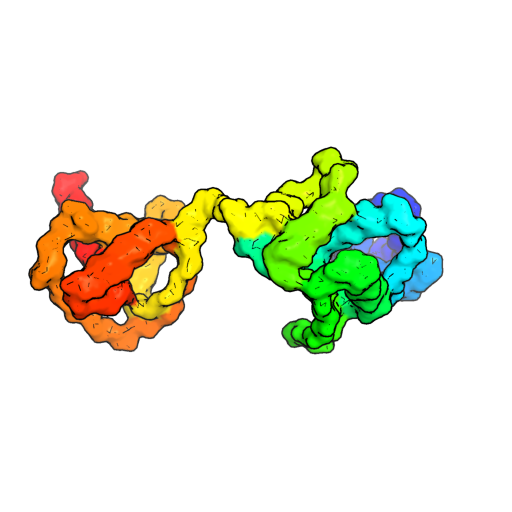00 90.75 191 LYS A O 1
ATOM 1559 N N . GLY A 1 192 ? 7.444 -7.086 25.298 1.00 90.69 192 GLY A N 1
ATOM 1560 C CA . GLY A 1 192 ? 7.933 -7.319 23.930 1.00 90.69 192 GLY A CA 1
ATOM 1561 C C . GLY A 1 192 ? 6.835 -7.280 22.855 1.00 90.69 192 GLY A C 1
ATOM 1562 O O . GLY A 1 192 ? 6.962 -7.917 21.812 1.00 90.69 192 GLY A O 1
ATOM 1563 N N . LYS A 1 193 ? 5.738 -6.558 23.110 1.00 91.94 193 LYS A N 1
ATOM 1564 C CA . LYS A 1 193 ? 4.565 -6.436 22.233 1.00 91.94 193 LYS A CA 1
ATOM 1565 C C . LYS A 1 193 ? 4.441 -5.022 21.661 1.00 91.94 193 LYS A C 1
ATOM 1567 O O . LYS A 1 193 ? 5.082 -4.074 22.110 1.00 91.94 193 LYS A O 1
ATOM 1572 N N . TYR A 1 194 ? 3.561 -4.865 20.674 1.00 91.81 194 TYR A N 1
ATOM 1573 C CA . TYR A 1 194 ? 3.114 -3.550 20.211 1.00 91.81 194 TYR A CA 1
ATOM 1574 C C . TYR A 1 194 ? 1.917 -3.065 21.038 1.00 91.81 194 TYR A C 1
ATOM 1576 O O . TYR A 1 194 ? 1.085 -3.863 21.465 1.00 91.81 194 TYR A O 1
ATOM 1584 N N . GLY A 1 195 ? 1.806 -1.747 21.236 1.00 91.44 195 GLY A N 1
ATOM 1585 C CA . GLY A 1 195 ? 0.779 -1.155 22.106 1.00 91.44 195 GLY A CA 1
ATOM 1586 C C . GLY A 1 195 ? -0.662 -1.486 21.712 1.00 91.44 195 GLY A C 1
ATOM 1587 O O . GLY A 1 195 ? -1.516 -1.628 22.575 1.00 91.44 195 GLY A O 1
ATOM 1588 N N . ASN A 1 196 ? -0.938 -1.691 20.425 1.00 94.06 196 ASN A N 1
ATOM 1589 C CA . ASN A 1 196 ? -2.262 -2.099 19.964 1.00 94.06 196 ASN A CA 1
ATOM 1590 C C . ASN A 1 196 ? -2.689 -3.473 20.500 1.00 94.06 196 ASN A C 1
ATOM 1592 O O . ASN A 1 196 ? -3.858 -3.633 20.816 1.00 94.06 196 ASN A O 1
ATOM 1596 N N . TYR A 1 197 ? -1.768 -4.425 20.677 1.00 92.94 197 TYR A N 1
ATOM 1597 C CA . TYR A 1 197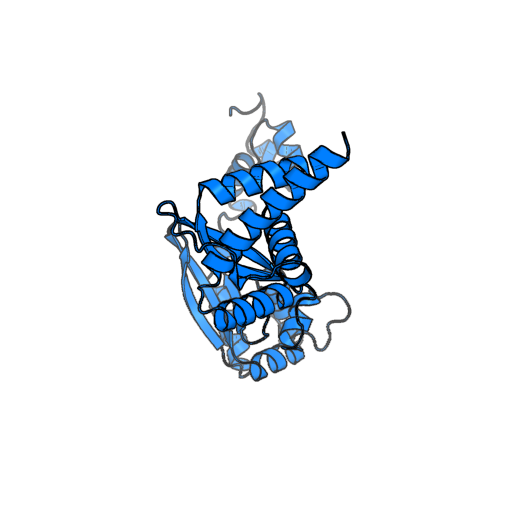 ? -2.110 -5.721 21.272 1.00 92.94 197 TYR A CA 1
ATOM 1598 C C . TYR A 1 197 ? -2.489 -5.602 22.749 1.00 92.94 197 TYR A C 1
ATOM 1600 O O . TYR A 1 197 ? -3.393 -6.296 23.191 1.00 92.94 197 TYR A O 1
ATOM 1608 N N . ILE A 1 198 ? -1.860 -4.686 23.492 1.00 94.38 198 ILE A N 1
ATOM 1609 C CA . ILE A 1 198 ? -2.247 -4.402 24.882 1.00 94.38 198 ILE A CA 1
ATOM 1610 C C . ILE A 1 198 ? -3.663 -3.819 24.935 1.00 94.38 198 ILE A C 1
ATOM 1612 O O . ILE A 1 198 ? -4.468 -4.240 25.753 1.00 94.38 198 ILE A O 1
ATOM 1616 N N . ILE A 1 199 ? -3.999 -2.899 24.024 1.00 95.31 199 ILE A N 1
ATOM 1617 C CA . ILE A 1 199 ? -5.356 -2.333 23.946 1.00 95.31 199 ILE A CA 1
ATOM 1618 C C . ILE A 1 199 ? -6.382 -3.409 23.561 1.00 95.31 199 ILE A C 1
ATOM 1620 O O . ILE A 1 199 ? -7.503 -3.402 24.053 1.00 95.31 199 ILE A O 1
ATOM 1624 N N . GLU A 1 200 ? -6.022 -4.345 22.687 1.00 94.25 200 GLU A N 1
ATOM 1625 C CA . GLU A 1 200 ? -6.902 -5.461 22.328 1.00 94.25 200 GLU A CA 1
ATOM 1626 C C . GLU A 1 200 ? -7.117 -6.439 23.484 1.00 94.25 200 GLU A C 1
ATOM 1628 O O . GLU A 1 200 ? -8.235 -6.906 23.674 1.00 94.25 200 GLU A O 1
ATOM 1633 N N . GLU A 1 201 ? -6.074 -6.739 24.259 1.00 93.56 201 GLU A N 1
ATOM 1634 C CA . GLU A 1 201 ? -6.187 -7.518 25.499 1.00 93.56 201 GLU A CA 1
ATOM 1635 C C . GLU A 1 201 ? -7.087 -6.806 26.514 1.00 93.56 201 GLU A C 1
ATOM 1637 O O . GLU A 1 201 ? -7.958 -7.437 27.106 1.00 93.56 201 GLU A O 1
ATOM 1642 N N . ALA A 1 202 ? -6.936 -5.489 26.652 1.00 93.25 202 ALA A N 1
ATOM 1643 C CA . ALA A 1 202 ? -7.765 -4.667 27.522 1.00 93.25 202 ALA A CA 1
ATOM 1644 C C . ALA A 1 202 ? -9.250 -4.685 27.120 1.00 93.25 202 ALA A C 1
ATOM 1646 O O . ALA A 1 202 ? -10.118 -4.900 27.963 1.00 93.25 202 ALA A O 1
ATOM 1647 N N . LEU A 1 203 ? -9.549 -4.532 25.826 1.00 93.19 203 LEU A N 1
ATOM 1648 C CA . LEU A 1 203 ? -10.918 -4.624 25.306 1.00 93.19 203 LEU A CA 1
ATOM 1649 C C . LEU A 1 203 ? -11.540 -6.000 25.564 1.00 93.19 203 LEU A C 1
ATOM 1651 O O . LEU A 1 203 ? -12.683 -6.072 26.001 1.00 93.19 203 LEU A O 1
ATOM 1655 N N . LYS A 1 204 ? -10.789 -7.083 25.328 1.00 92.25 204 LYS A N 1
ATOM 1656 C CA . LYS A 1 204 ? -11.261 -8.450 25.607 1.00 92.25 204 LYS A CA 1
ATOM 1657 C C . LYS A 1 204 ? -11.562 -8.652 27.088 1.00 92.25 204 LYS A C 1
ATOM 1659 O O . LYS A 1 204 ? -12.625 -9.151 27.418 1.00 92.25 204 LYS A O 1
ATOM 1664 N N . SER A 1 205 ? -10.673 -8.177 27.961 1.00 88.50 205 SER A N 1
ATOM 1665 C CA . SER A 1 205 ? -10.857 -8.265 29.411 1.00 88.50 205 SER A CA 1
ATOM 1666 C C . SER A 1 205 ? -12.169 -7.633 29.873 1.00 88.50 205 SER A C 1
ATOM 1668 O O . SER A 1 205 ? -12.803 -8.167 30.773 1.00 88.50 205 SER A O 1
ATOM 1670 N N . ILE A 1 206 ? -12.590 -6.516 29.273 1.00 85.81 206 ILE A N 1
ATOM 1671 C CA . ILE A 1 206 ? -13.880 -5.898 29.604 1.00 85.81 206 ILE A CA 1
ATOM 1672 C C . ILE A 1 206 ? -15.059 -6.729 29.101 1.00 85.81 206 ILE A C 1
ATOM 1674 O O . ILE A 1 206 ? -16.069 -6.816 29.793 1.00 85.81 206 ILE A O 1
ATOM 1678 N N . PHE A 1 207 ? -14.941 -7.346 27.925 1.00 84.44 207 PHE A N 1
ATOM 1679 C CA . PHE A 1 207 ? -16.003 -8.201 27.389 1.00 84.44 207 PHE A CA 1
ATOM 1680 C C . PHE A 1 207 ? -16.232 -9.450 28.245 1.00 84.44 207 PHE A C 1
ATOM 1682 O O . PHE A 1 207 ? -17.357 -9.937 28.298 1.00 84.44 207 PHE A O 1
ATOM 1689 N N . ASP A 1 208 ? -15.184 -9.929 28.916 1.00 78.56 208 ASP A N 1
ATOM 1690 C CA . ASP A 1 208 ? -15.223 -11.156 29.709 1.00 78.56 208 ASP A CA 1
ATOM 1691 C C . ASP A 1 208 ? -15.563 -10.915 31.196 1.00 78.56 208 ASP A C 1
ATOM 1693 O O . ASP A 1 208 ? -16.037 -11.837 31.861 1.00 78.56 208 ASP A O 1
ATOM 1697 N N . HIS A 1 209 ? -15.313 -9.713 31.744 1.00 65.25 209 HIS A N 1
ATOM 1698 C CA . HIS A 1 209 ? -15.248 -9.524 33.205 1.00 65.25 209 HIS A CA 1
ATOM 1699 C C . HIS A 1 209 ? -15.950 -8.296 33.804 1.00 65.25 209 HIS A C 1
ATOM 1701 O O . HIS A 1 209 ? -15.940 -8.175 35.027 1.00 65.25 209 HIS A O 1
ATOM 1707 N N . ALA A 1 210 ? -16.527 -7.374 33.029 1.00 59.81 210 ALA A N 1
ATOM 1708 C CA . ALA A 1 210 ? -17.009 -6.114 33.605 1.00 59.81 210 ALA A CA 1
ATOM 1709 C C . ALA A 1 210 ? -18.541 -6.001 33.673 1.00 59.81 210 ALA A C 1
ATOM 1711 O O . ALA A 1 210 ? -19.219 -6.025 32.646 1.00 59.81 210 ALA A O 1
ATOM 1712 N N . ASP A 1 211 ? -19.060 -5.717 34.872 1.00 65.19 211 ASP A N 1
ATOM 1713 C CA . ASP A 1 211 ? -20.301 -4.953 35.051 1.00 65.19 211 ASP A CA 1
ATOM 1714 C C . ASP A 1 211 ? -20.009 -3.492 34.674 1.00 65.19 211 ASP A C 1
ATOM 1716 O O . ASP A 1 211 ? -19.702 -2.640 35.511 1.00 65.19 211 ASP A O 1
ATOM 1720 N N . ILE A 1 212 ? -20.018 -3.214 33.367 1.00 64.50 212 ILE A N 1
ATOM 1721 C CA . ILE A 1 212 ? -19.544 -1.940 32.797 1.00 64.50 212 ILE A CA 1
ATOM 1722 C C . ILE A 1 212 ? -20.354 -0.735 33.304 1.00 64.50 212 ILE A C 1
ATOM 1724 O O . ILE A 1 212 ? -19.843 0.384 33.321 1.00 64.50 212 ILE A O 1
ATOM 1728 N N . GLU A 1 213 ? -21.588 -0.951 33.762 1.00 61.50 213 GLU A N 1
ATOM 1729 C CA . GLU A 1 213 ? -22.467 0.097 34.295 1.00 61.50 213 GLU A CA 1
ATOM 1730 C C . GLU A 1 213 ? -21.900 0.804 35.539 1.00 61.50 213 GLU A C 1
ATOM 1732 O O . GLU A 1 213 ? -22.281 1.941 35.816 1.00 61.50 213 GLU A O 1
ATOM 1737 N N . LEU A 1 214 ? -20.955 0.182 36.255 1.00 60.22 214 LEU A N 1
ATOM 1738 C CA . LEU A 1 214 ? -20.309 0.758 37.441 1.00 60.22 214 LEU A CA 1
ATOM 1739 C C . LEU A 1 214 ? -19.028 1.547 37.127 1.00 60.22 214 LEU A C 1
ATOM 1741 O O . LEU A 1 214 ? -18.427 2.130 38.029 1.00 60.22 214 LEU A O 1
ATOM 1745 N N . LEU A 1 215 ? -18.585 1.566 35.867 1.00 66.56 215 LEU A N 1
ATOM 1746 C CA . LEU A 1 215 ? -17.309 2.165 35.489 1.00 66.56 215 LEU A CA 1
ATOM 1747 C C . LEU A 1 215 ? -17.458 3.654 35.148 1.00 66.56 215 LEU A C 1
ATOM 1749 O O . LEU A 1 215 ? -18.226 4.052 34.270 1.00 66.56 215 LEU A O 1
ATOM 1753 N N . GLU A 1 216 ? -16.681 4.500 35.826 1.00 68.31 216 GLU A N 1
ATOM 1754 C CA . GLU A 1 216 ? -16.760 5.951 35.655 1.00 68.31 216 GLU A CA 1
ATOM 1755 C C . GLU A 1 216 ? -16.261 6.411 34.275 1.00 68.31 216 GLU A C 1
ATOM 1757 O O . GLU A 1 216 ? -15.124 6.155 33.855 1.00 68.31 216 GLU A O 1
ATOM 1762 N N . LYS A 1 217 ? -17.099 7.180 33.568 1.00 71.81 217 LYS A N 1
ATOM 1763 C CA . LYS A 1 217 ? -16.714 7.818 32.302 1.00 71.81 217 LYS A CA 1
ATOM 1764 C C . LYS A 1 217 ? -15.637 8.878 32.565 1.00 71.81 217 LYS A C 1
ATOM 1766 O O . LYS A 1 217 ? -15.894 9.897 33.200 1.00 71.81 217 LYS A O 1
ATOM 1771 N N . SER A 1 218 ? -14.439 8.695 32.006 1.00 70.69 218 SER A N 1
ATOM 1772 C CA . SER A 1 218 ? -13.388 9.722 32.053 1.00 70.69 218 SER A CA 1
ATOM 1773 C C . SER A 1 218 ? -13.473 10.675 30.853 1.00 70.69 218 SER A C 1
ATOM 1775 O O . SER A 1 218 ? -13.611 10.228 29.713 1.00 70.69 218 SER A O 1
ATOM 1777 N N . ASN A 1 219 ? -13.308 11.982 31.091 1.00 77.69 219 ASN A N 1
ATOM 1778 C CA . ASN A 1 219 ? -13.217 13.019 30.052 1.00 77.69 219 ASN A CA 1
ATOM 1779 C C . ASN A 1 219 ? -11.822 13.676 30.023 1.00 77.69 219 ASN A C 1
ATOM 1781 O O . ASN A 1 219 ? -11.675 14.843 30.395 1.00 77.69 219 ASN A O 1
ATOM 1785 N N . PRO A 1 220 ? -10.775 12.939 29.604 1.00 85.31 220 PRO A N 1
ATOM 1786 C CA . PRO A 1 220 ? -9.427 13.477 29.520 1.00 85.31 220 PRO A CA 1
ATOM 1787 C C . PRO A 1 220 ? -9.336 14.611 28.490 1.00 85.31 220 PRO A C 1
ATOM 1789 O O . PRO A 1 220 ? -9.835 14.499 27.367 1.00 85.31 220 PRO A O 1
ATOM 1792 N N . GLN A 1 221 ? -8.652 15.691 28.874 1.00 89.12 221 GLN A N 1
ATOM 1793 C CA . GLN A 1 221 ? -8.407 16.863 28.022 1.00 89.12 221 GLN A CA 1
ATOM 1794 C C . GLN A 1 221 ? -7.159 16.705 27.134 1.00 89.12 221 GLN A C 1
ATOM 1796 O O . GLN A 1 221 ? -6.916 17.517 26.247 1.00 89.12 221 GLN A O 1
ATOM 1801 N N . ASP A 1 222 ? -6.371 15.645 27.336 1.00 94.75 222 ASP A N 1
ATOM 1802 C CA . ASP A 1 222 ? -5.082 15.402 26.676 1.00 94.75 222 ASP A CA 1
ATOM 1803 C C . ASP A 1 222 ? -5.175 14.419 25.492 1.00 94.75 222 ASP A C 1
ATOM 1805 O O . ASP A 1 222 ? -4.181 13.807 25.088 1.00 94.75 222 ASP A O 1
ATOM 1809 N N . ARG A 1 223 ? -6.374 14.227 24.932 1.00 94.50 223 ARG A N 1
ATOM 1810 C CA . ARG A 1 223 ? -6.602 13.263 23.849 1.00 94.50 223 ARG A CA 1
ATOM 1811 C C . ARG A 1 223 ? -5.804 13.624 22.598 1.00 94.50 223 ARG A C 1
ATOM 1813 O O . ARG A 1 223 ? -5.956 14.701 22.027 1.00 94.50 223 ARG A O 1
ATOM 1820 N N . ILE A 1 224 ? -5.026 12.664 22.104 1.00 95.62 224 ILE A N 1
ATOM 1821 C CA . ILE A 1 224 ? -4.277 12.770 20.849 1.00 95.62 224 ILE A CA 1
ATOM 1822 C C . ILE A 1 224 ? -4.754 11.734 19.833 1.00 95.62 224 ILE A C 1
ATOM 1824 O O . ILE A 1 224 ? -5.271 10.672 20.181 1.00 95.62 224 ILE A O 1
ATOM 1828 N N . GLN A 1 225 ? -4.551 12.024 18.547 1.00 96.31 225 GLN A N 1
ATOM 1829 C CA . GLN A 1 225 ? -4.920 11.107 17.472 1.00 96.31 225 GLN A CA 1
ATOM 1830 C C . GLN A 1 225 ? -4.016 9.868 17.463 1.00 96.31 225 GLN A C 1
ATOM 1832 O O . GLN A 1 225 ? -2.814 9.950 17.208 1.00 96.31 225 GLN A O 1
ATOM 1837 N N . TYR A 1 226 ? -4.622 8.700 17.640 1.00 94.50 226 TYR A N 1
ATOM 1838 C CA . TYR A 1 226 ? -3.980 7.396 17.585 1.00 94.50 226 TYR A CA 1
ATOM 1839 C C . TYR A 1 226 ? -4.418 6.634 16.330 1.00 94.50 226 TYR A C 1
ATOM 1841 O O . TYR A 1 226 ? -5.609 6.491 16.047 1.00 94.50 226 TYR A O 1
ATOM 1849 N N . LYS A 1 227 ? -3.447 6.160 15.541 1.00 94.25 227 LYS A N 1
ATOM 1850 C CA . LYS A 1 227 ? -3.671 5.372 14.318 1.00 94.25 227 LYS A CA 1
ATOM 1851 C C . LYS A 1 227 ? -2.930 4.055 14.438 1.00 94.25 227 LYS A C 1
ATOM 1853 O O . LYS A 1 227 ? -1.708 4.055 14.553 1.00 94.25 227 LYS A O 1
ATOM 1858 N N . THR A 1 228 ? -3.653 2.949 14.351 1.00 92.50 228 THR A N 1
ATOM 1859 C CA . THR A 1 228 ? -3.046 1.617 14.362 1.00 92.50 228 THR A CA 1
ATOM 1860 C C . THR A 1 228 ? -3.912 0.621 13.592 1.00 92.50 228 THR A C 1
ATOM 1862 O O . THR A 1 228 ? -4.844 1.011 12.886 1.00 92.50 228 THR A O 1
ATOM 1865 N N . THR A 1 229 ? -3.580 -0.662 13.679 1.00 91.88 229 THR A N 1
ATOM 1866 C CA . THR A 1 229 ? -4.434 -1.751 13.206 1.00 91.88 229 THR A CA 1
ATOM 1867 C C . THR A 1 229 ? -5.021 -2.510 14.384 1.00 91.88 229 THR A C 1
ATOM 1869 O O . THR A 1 229 ? -4.320 -2.685 15.379 1.00 91.88 229 THR A O 1
ATOM 1872 N N . TYR A 1 230 ? -6.253 -2.989 14.235 1.00 92.00 230 TYR A N 1
ATOM 1873 C CA . TYR A 1 230 ? -6.970 -3.833 15.196 1.00 92.00 230 TYR A CA 1
ATOM 1874 C C . TYR A 1 230 ? -7.490 -5.090 14.519 1.00 92.00 230 TYR A C 1
ATOM 1876 O O . TYR A 1 230 ? -7.674 -5.085 13.302 1.00 92.00 230 TYR A O 1
ATOM 1884 N N . ASP A 1 231 ? -7.766 -6.139 15.291 1.00 92.19 231 ASP A N 1
ATOM 1885 C CA . ASP A 1 231 ? -8.635 -7.215 14.817 1.00 92.19 231 ASP A CA 1
ATOM 1886 C C . ASP A 1 231 ? -10.026 -6.662 14.455 1.00 92.19 231 ASP A C 1
ATOM 1888 O O . ASP A 1 231 ? -10.623 -5.887 15.206 1.00 92.19 231 ASP A O 1
ATOM 1892 N N . LYS A 1 232 ? -10.520 -7.031 13.271 1.00 90.56 232 LYS A N 1
ATOM 1893 C CA . LYS A 1 232 ? -11.770 -6.526 12.706 1.00 90.56 232 LYS A CA 1
ATOM 1894 C C . LYS A 1 232 ? -12.967 -6.896 13.568 1.00 90.56 232 LYS A C 1
ATOM 1896 O O . LYS A 1 232 ? -13.800 -6.033 13.822 1.00 90.56 232 LYS A O 1
ATOM 1901 N N . ASN A 1 233 ? -13.050 -8.150 14.001 1.00 89.19 233 ASN A N 1
ATOM 1902 C CA . ASN A 1 233 ? -14.206 -8.643 14.743 1.00 89.19 233 ASN A CA 1
ATOM 1903 C C . ASN A 1 233 ? -14.234 -8.016 16.135 1.00 89.19 233 ASN A C 1
ATOM 1905 O O . ASN A 1 233 ? -15.275 -7.528 16.563 1.00 89.19 233 ASN A O 1
ATOM 1909 N N . LEU A 1 234 ? -13.069 -7.919 16.784 1.00 91.81 234 LEU A N 1
ATOM 1910 C CA . LEU A 1 234 ? -12.947 -7.235 18.068 1.00 91.81 234 LEU A CA 1
ATOM 1911 C C . LEU A 1 234 ? -13.365 -5.760 17.977 1.00 91.81 234 LEU A C 1
ATOM 1913 O O . LEU A 1 234 ? -14.080 -5.266 18.845 1.00 91.81 234 LEU A O 1
ATOM 1917 N N . LEU A 1 235 ? -12.945 -5.053 16.923 1.00 94.44 235 LEU A N 1
ATOM 1918 C CA . LEU A 1 235 ? -13.308 -3.650 16.735 1.00 94.44 235 LEU A CA 1
ATOM 1919 C C . LEU A 1 235 ? -14.808 -3.468 16.461 1.00 94.44 235 LEU A C 1
ATOM 1921 O O . LEU A 1 235 ? -15.394 -2.504 16.951 1.00 94.44 235 LEU A O 1
ATOM 1925 N N . GLU A 1 236 ? -15.435 -4.361 15.692 1.00 92.12 236 GLU A N 1
ATOM 1926 C CA . GLU A 1 236 ? -16.888 -4.323 15.485 1.00 92.12 236 GLU A CA 1
ATOM 1927 C C . GLU A 1 236 ? -17.653 -4.620 16.780 1.00 92.12 236 GLU A C 1
ATOM 1929 O O . GLU A 1 236 ? -18.590 -3.891 17.104 1.00 92.12 236 GLU A O 1
ATOM 1934 N N . HIS A 1 237 ? -17.208 -5.592 17.581 1.00 91.62 237 HIS A N 1
ATOM 1935 C CA . HIS A 1 237 ? -17.784 -5.841 18.907 1.00 91.62 237 HIS A CA 1
ATOM 1936 C C . HIS A 1 237 ? -17.655 -4.614 19.820 1.00 91.62 237 HIS A C 1
ATOM 1938 O O . HIS A 1 237 ? -18.640 -4.195 20.423 1.00 91.62 237 HIS A O 1
ATOM 1944 N N . ALA A 1 238 ? -16.486 -3.963 19.846 1.00 93.06 238 ALA A N 1
ATOM 1945 C CA . ALA A 1 238 ? -16.283 -2.735 20.614 1.00 93.06 238 ALA A CA 1
ATOM 1946 C C . ALA A 1 238 ? -17.230 -1.603 20.176 1.00 93.06 238 ALA A C 1
ATOM 1948 O O . ALA A 1 238 ? -17.738 -0.863 21.015 1.00 93.06 238 ALA A O 1
ATOM 1949 N N . LYS A 1 239 ? -17.510 -1.461 18.873 1.00 93.44 239 LYS A N 1
ATOM 1950 C CA . LYS A 1 239 ? -18.477 -0.467 18.373 1.00 93.44 239 LYS A CA 1
ATOM 1951 C C . LYS A 1 239 ? -19.904 -0.764 18.822 1.00 93.44 239 LYS A C 1
ATOM 1953 O O . LYS A 1 239 ? -20.615 0.165 19.196 1.00 93.44 239 LYS A O 1
ATOM 1958 N N . ILE A 1 240 ? -20.319 -2.029 18.754 1.00 90.75 240 ILE A N 1
ATOM 1959 C CA . ILE A 1 240 ? -21.657 -2.461 19.175 1.00 90.75 240 ILE A CA 1
ATOM 1960 C C . ILE A 1 240 ? -21.836 -2.199 20.670 1.00 90.75 240 ILE A C 1
ATOM 1962 O O . ILE A 1 240 ? -22.806 -1.552 21.055 1.00 90.75 240 ILE A O 1
ATOM 1966 N N . MET A 1 241 ? -20.864 -2.608 21.487 1.00 89.31 241 MET A N 1
ATOM 1967 C CA . MET A 1 241 ? -20.894 -2.392 22.931 1.00 89.31 241 MET A CA 1
ATOM 1968 C C . MET A 1 241 ? -20.889 -0.903 23.291 1.00 89.31 241 MET A C 1
ATOM 1970 O O . MET A 1 241 ? -21.711 -0.463 24.086 1.00 89.31 241 MET A O 1
ATOM 1974 N N . ALA A 1 242 ? -20.026 -0.096 22.663 1.00 90.50 242 ALA A N 1
ATOM 1975 C CA . ALA A 1 242 ? -20.009 1.348 22.896 1.00 90.50 242 ALA A CA 1
ATOM 1976 C C . ALA A 1 242 ? -21.381 1.982 22.603 1.00 90.50 242 ALA A C 1
ATOM 1978 O O . ALA A 1 242 ? -21.849 2.821 23.365 1.00 90.50 242 ALA A O 1
ATOM 1979 N N . LYS A 1 243 ? -22.065 1.528 21.542 1.00 90.81 243 LYS A N 1
ATOM 1980 C CA . LYS A 1 243 ? -23.426 1.972 21.220 1.00 90.81 243 LYS A CA 1
ATOM 1981 C C . LYS A 1 243 ? -24.453 1.530 22.268 1.00 90.81 243 LYS A C 1
ATOM 1983 O O . LYS A 1 243 ? -25.334 2.315 22.590 1.00 90.81 243 LYS A O 1
ATOM 1988 N N . GLN A 1 244 ? -24.359 0.299 22.774 1.00 89.12 244 GLN A N 1
ATOM 1989 C CA . GLN A 1 244 ? -25.259 -0.215 23.817 1.00 89.12 244 GLN A CA 1
ATOM 1990 C C . GLN A 1 244 ? -25.130 0.567 25.130 1.00 89.12 244 GLN A C 1
ATOM 1992 O O . GLN A 1 244 ? -26.132 0.801 25.792 1.00 89.12 244 GLN A O 1
ATOM 1997 N N . LEU A 1 245 ? -23.918 1.015 25.463 1.00 86.94 245 LEU A N 1
ATOM 1998 C CA . LEU A 1 245 ? -23.606 1.761 26.687 1.00 86.94 245 LEU A CA 1
ATOM 1999 C C . LEU A 1 245 ? -23.779 3.286 26.558 1.00 86.94 245 LEU A C 1
ATOM 2001 O O . LEU A 1 245 ? -23.425 4.027 27.477 1.00 86.94 245 LEU A O 1
ATOM 2005 N N . ASP A 1 246 ? -24.251 3.770 25.405 1.00 89.62 246 ASP A N 1
ATOM 2006 C CA . ASP A 1 246 ? -24.297 5.198 25.068 1.00 89.62 246 ASP A CA 1
ATOM 2007 C C . ASP A 1 246 ? -22.942 5.903 25.316 1.00 89.62 246 ASP A C 1
ATOM 2009 O O . ASP A 1 246 ? -22.787 6.857 26.090 1.00 89.62 246 ASP A O 1
ATOM 2013 N N . MET A 1 247 ? -21.897 5.344 24.702 1.00 89.50 247 MET A N 1
ATOM 2014 C CA . MET A 1 247 ? -20.517 5.813 24.784 1.00 89.50 247 MET A CA 1
ATOM 2015 C C . MET A 1 247 ? -19.879 5.892 23.403 1.00 89.50 247 MET A C 1
ATOM 2017 O O . MET A 1 247 ? -20.203 5.161 22.463 1.00 89.50 247 MET A O 1
ATOM 2021 N N . ARG A 1 248 ? -18.882 6.764 23.274 1.00 92.31 248 ARG A N 1
ATOM 2022 C CA . ARG A 1 248 ? -18.019 6.775 22.096 1.00 92.31 248 ARG A CA 1
ATOM 2023 C C . ARG A 1 248 ? -17.014 5.629 22.191 1.00 92.31 248 ARG A C 1
ATOM 2025 O O . ARG A 1 248 ? -16.494 5.310 23.254 1.00 92.31 248 ARG A O 1
ATOM 2032 N N . VAL A 1 249 ? -16.649 5.054 21.046 1.00 93.50 249 VAL A N 1
ATOM 2033 C CA . VAL A 1 249 ? -15.678 3.940 20.972 1.00 93.50 249 VAL A CA 1
ATOM 2034 C C . VAL A 1 249 ? -14.343 4.287 21.633 1.00 93.50 249 VAL A C 1
ATOM 2036 O O . VAL A 1 249 ? -13.687 3.428 22.211 1.00 93.50 249 VAL A O 1
ATOM 2039 N N . ASN A 1 250 ? -13.915 5.546 21.552 1.00 94.06 250 ASN A N 1
ATOM 2040 C CA . ASN A 1 250 ? -12.684 5.979 22.196 1.00 94.06 250 ASN A CA 1
ATOM 2041 C C . ASN A 1 250 ? -12.778 5.985 23.727 1.00 94.06 250 ASN A C 1
ATOM 2043 O O . ASN A 1 250 ? -11.792 5.664 24.378 1.00 94.06 250 ASN A O 1
ATOM 2047 N N . GLU A 1 251 ? -13.946 6.302 24.285 1.00 92.38 251 GLU A N 1
ATOM 2048 C CA . GLU A 1 251 ? -14.196 6.239 25.727 1.00 92.38 251 GLU A CA 1
ATOM 2049 C C . GLU A 1 251 ? -14.171 4.791 26.204 1.00 92.38 251 GLU A C 1
ATOM 2051 O O . GLU A 1 251 ? -13.492 4.501 27.181 1.00 92.38 251 GLU A O 1
ATOM 2056 N N . LEU A 1 252 ? -14.804 3.872 25.463 1.00 92.50 252 LEU A N 1
ATOM 2057 C CA . LEU A 1 252 ? -14.729 2.437 25.754 1.00 92.50 252 LEU A CA 1
ATOM 2058 C C . LEU A 1 252 ? -13.281 1.923 25.714 1.00 92.50 252 LEU A C 1
ATOM 2060 O O . LEU A 1 252 ? -12.871 1.150 26.574 1.00 92.50 252 LEU A O 1
ATOM 2064 N N . ILE A 1 253 ? -12.479 2.375 24.743 1.00 94.19 253 ILE A N 1
ATOM 2065 C CA . ILE A 1 253 ? -11.052 2.029 24.672 1.00 94.19 253 ILE A CA 1
ATOM 2066 C C . ILE A 1 253 ? -10.301 2.548 25.905 1.00 94.19 253 ILE A C 1
ATOM 2068 O O . ILE A 1 253 ? -9.564 1.789 26.527 1.00 94.19 253 ILE A O 1
ATOM 2072 N N . GLU A 1 254 ? -10.467 3.818 26.270 1.00 93.88 254 GLU A N 1
ATOM 2073 C CA . GLU A 1 254 ? -9.802 4.408 27.442 1.00 93.88 254 GLU A CA 1
ATOM 2074 C C . GLU A 1 254 ? -10.193 3.691 28.740 1.00 93.88 254 GLU A C 1
ATOM 2076 O O . GLU A 1 254 ? -9.323 3.356 29.542 1.00 93.88 254 GLU A O 1
ATOM 2081 N N . LEU A 1 255 ? -11.485 3.412 28.902 1.00 91.81 255 LEU A N 1
ATOM 2082 C CA . LEU A 1 255 ? -12.058 2.658 30.012 1.00 91.81 255 LEU A CA 1
ATOM 2083 C C . LEU A 1 255 ? -11.460 1.247 30.084 1.00 91.81 255 LEU A C 1
ATOM 2085 O O . LEU A 1 255 ? -10.931 0.862 31.122 1.00 91.81 255 LEU A O 1
ATOM 2089 N N . SER A 1 256 ? -11.399 0.535 28.953 1.00 92.25 256 SER A N 1
ATOM 2090 C CA . SER A 1 256 ? -10.769 -0.790 28.882 1.00 92.25 256 SER A CA 1
ATOM 2091 C C . SER A 1 256 ? -9.316 -0.795 29.326 1.00 92.25 256 SER A C 1
ATOM 2093 O O . SER A 1 256 ? -8.905 -1.666 30.086 1.00 92.25 256 SER A O 1
ATOM 2095 N N . ILE A 1 257 ? -8.541 0.210 28.916 1.00 93.25 257 ILE A N 1
ATOM 2096 C CA . ILE A 1 257 ? -7.134 0.324 29.296 1.00 93.25 257 ILE A CA 1
ATOM 2097 C C . ILE A 1 257 ? -7.004 0.536 30.809 1.00 93.25 257 ILE A C 1
ATOM 2099 O O . ILE A 1 257 ? -6.152 -0.097 31.434 1.00 93.25 257 ILE A O 1
ATOM 2103 N N . ARG A 1 258 ? -7.825 1.417 31.397 1.00 91.19 258 ARG A N 1
ATOM 2104 C CA . ARG A 1 258 ? -7.800 1.712 32.839 1.00 91.19 258 ARG A CA 1
ATOM 2105 C C . ARG A 1 258 ? -8.105 0.463 33.659 1.00 91.19 258 ARG A C 1
ATOM 2107 O O . ARG A 1 258 ? -7.281 0.092 34.494 1.00 91.19 258 ARG A O 1
ATOM 2114 N N . GLU A 1 259 ? -9.210 -0.211 33.353 1.00 88.62 259 GLU A N 1
ATOM 2115 C CA . GLU A 1 259 ? -9.620 -1.429 34.056 1.00 88.62 259 GLU A CA 1
ATOM 2116 C C . GLU A 1 259 ? -8.582 -2.534 33.933 1.00 88.62 259 GLU A C 1
ATOM 2118 O O . GLU A 1 259 ? -8.168 -3.133 34.924 1.00 88.62 259 GLU A O 1
ATOM 2123 N N . TRP A 1 260 ? -8.057 -2.742 32.729 1.00 91.19 260 TRP A N 1
ATOM 2124 C CA . TRP A 1 260 ? -7.024 -3.742 32.511 1.00 91.19 260 TRP A CA 1
ATOM 2125 C C . TRP A 1 260 ? -5.772 -3.480 33.361 1.00 91.19 260 TRP A C 1
ATOM 2127 O O . TRP A 1 260 ? -5.204 -4.413 33.933 1.00 91.19 260 TRP A O 1
ATOM 2137 N N . PHE A 1 261 ? -5.342 -2.221 33.506 1.00 90.12 261 PHE A N 1
ATOM 2138 C CA . PHE A 1 261 ? -4.224 -1.882 34.391 1.00 90.12 261 PHE A CA 1
ATOM 2139 C C . PHE A 1 261 ? -4.545 -2.092 35.875 1.00 90.12 261 PHE A C 1
ATOM 2141 O O . PHE A 1 261 ? -3.636 -2.443 36.630 1.00 90.12 261 PHE A O 1
ATOM 2148 N N . ILE A 1 262 ? -5.792 -1.877 36.302 1.00 86.38 262 ILE A N 1
ATOM 2149 C CA . ILE A 1 262 ? -6.231 -2.136 37.680 1.00 86.38 262 ILE A CA 1
ATOM 2150 C C . ILE A 1 262 ? -6.171 -3.640 37.963 1.00 86.38 262 ILE A C 1
ATOM 2152 O O . ILE A 1 262 ? -5.475 -4.048 38.894 1.00 86.38 262 ILE A O 1
ATOM 2156 N N . LEU A 1 263 ? -6.789 -4.461 37.109 1.00 82.25 263 LEU A N 1
ATOM 2157 C CA . LEU A 1 263 ? -6.807 -5.921 37.244 1.00 82.25 263 LEU A CA 1
ATOM 2158 C C . LEU A 1 263 ? -5.389 -6.508 37.287 1.00 82.25 263 LEU A C 1
ATOM 2160 O O . LEU A 1 263 ? -5.034 -7.230 38.217 1.00 82.25 263 LEU A O 1
ATOM 2164 N N . ASN A 1 264 ? -4.514 -6.100 36.361 1.00 82.62 264 ASN A N 1
ATOM 2165 C CA . ASN A 1 264 ? -3.130 -6.591 36.332 1.00 82.62 264 ASN A CA 1
ATOM 2166 C C . ASN A 1 264 ? -2.289 -6.121 37.539 1.00 82.62 264 ASN A C 1
ATOM 2168 O O . ASN A 1 264 ? -1.310 -6.777 37.903 1.00 82.62 264 ASN A O 1
ATOM 2172 N N . LYS A 1 265 ? -2.628 -4.987 38.172 1.00 79.44 265 LYS A N 1
ATOM 2173 C CA . LYS A 1 265 ? -1.971 -4.548 39.417 1.00 79.44 265 LYS A CA 1
ATOM 2174 C C . LYS A 1 265 ? -2.407 -5.379 40.624 1.00 79.44 265 LYS A C 1
ATOM 2176 O O . LYS A 1 265 ? -1.587 -5.574 41.520 1.00 79.44 265 LYS A O 1
ATOM 2181 N N . ILE A 1 266 ? -3.658 -5.838 40.655 1.00 67.81 266 ILE A N 1
ATOM 2182 C CA . ILE A 1 266 ? -4.197 -6.690 41.725 1.00 67.81 266 ILE A CA 1
ATOM 2183 C C . ILE A 1 266 ? -3.582 -8.092 41.630 1.00 67.81 266 ILE A C 1
ATOM 2185 O O . ILE A 1 266 ? -2.959 -8.546 42.587 1.00 67.81 266 ILE A O 1
ATOM 2189 N N . GLU A 1 267 ? -3.602 -8.717 40.449 1.00 62.22 267 GLU A N 1
ATOM 2190 C CA . GLU A 1 267 ? -3.012 -10.052 40.238 1.00 62.22 267 GLU A CA 1
ATOM 2191 C C . GLU A 1 267 ? -1.496 -10.093 40.511 1.00 62.22 267 GLU A C 1
ATOM 2193 O O . GLU A 1 267 ? -0.948 -11.094 40.976 1.00 62.22 267 GLU A O 1
ATOM 2198 N N . GLY A 1 268 ? -0.790 -8.988 40.249 1.00 59.31 268 GLY A N 1
ATOM 2199 C CA . GLY A 1 268 ? 0.637 -8.858 40.549 1.00 59.31 268 GLY A CA 1
ATOM 2200 C C . GLY A 1 268 ? 0.968 -8.762 42.045 1.00 59.31 268 GLY A C 1
ATOM 2201 O O . GLY A 1 268 ? 2.128 -8.970 42.408 1.00 59.31 268 GLY A O 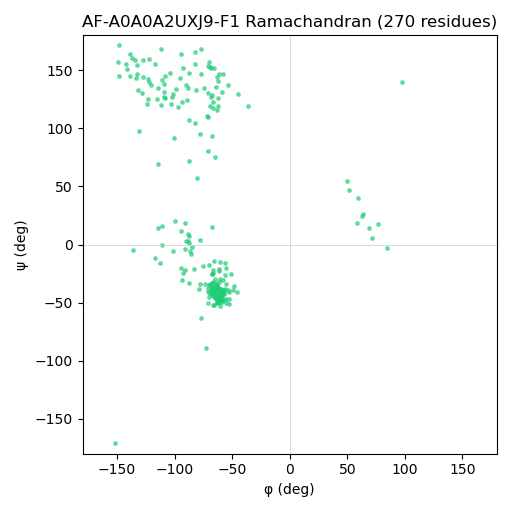1
ATOM 2202 N N . LYS A 1 269 ? -0.013 -8.441 42.902 1.00 51.66 269 LYS A N 1
ATOM 2203 C CA . LYS A 1 269 ? 0.134 -8.434 44.367 1.00 51.66 269 LYS A CA 1
ATOM 2204 C C . LYS A 1 269 ? -0.146 -9.799 44.992 1.00 51.66 269 LYS A C 1
ATOM 2206 O O . LYS A 1 269 ? 0.516 -10.129 45.961 1.00 51.66 269 LYS A O 1
ATOM 2211 N N . GLU A 1 270 ? -1.061 -10.589 44.435 1.00 47.56 270 GLU A N 1
ATOM 2212 C CA . GLU A 1 270 ? -1.386 -11.931 44.955 1.00 47.56 270 GLU A CA 1
ATOM 2213 C C . GLU A 1 270 ? -0.323 -12.991 44.623 1.00 47.56 270 GLU A C 1
ATOM 2215 O O . GLU A 1 270 ? -0.257 -14.035 45.264 1.00 47.56 270 GLU A O 1
ATOM 2220 N N . ARG A 1 271 ? 0.538 -12.729 43.632 1.00 46.56 271 ARG A N 1
ATOM 2221 C CA . ARG A 1 271 ? 1.650 -13.618 43.246 1.00 46.56 271 ARG A CA 1
ATOM 2222 C C . ARG A 1 271 ? 2.993 -13.273 43.909 1.00 46.56 271 ARG A C 1
ATOM 2224 O O . ARG A 1 271 ? 4.024 -13.762 43.442 1.00 46.56 271 ARG A O 1
ATOM 2231 N N . ARG A 1 272 ? 3.008 -12.402 44.923 1.00 39.00 272 ARG A N 1
ATOM 2232 C CA . ARG A 1 272 ? 4.210 -12.012 45.677 1.00 39.00 272 ARG A CA 1
ATOM 2233 C C . ARG A 1 272 ? 4.133 -12.435 47.130 1.00 39.00 272 ARG A C 1
ATOM 2235 O O . ARG A 1 272 ? 3.034 -12.323 47.704 1.00 39.00 272 ARG A O 1
#

Sequence (272 aa):
MPRKPGITDQYLIDLYKKGTPFKKMSVLSGLSDRAIRNIMYKNKRLGIYANKSRTVGFPHVPKDYLSSFIRGVIDGDGWVDREGYVMNVTSASLSFAKGIFETFQSWELRCNLTRQLSASQNVYYRVWVKGKRDLLKLSDIVYQHALEDCVYSKRALMKNPEYKSTSNRVKFRTNVSKELLDSVRHEAKKKGKYGNYIIEEALKSIFDHADIELLEKSNPQDRIQYKTTYDKNLLEHAKIMAKQLDMRVNELIELSIREWFILNKIEGKERR

Nearest PDB structures (foldseek):
  7qsu-assembly1_A  TM=6.726E-01  e=8.962E-04  Thermococcus litoralis
  1vde-assembly1_A  TM=8.131E-01  e=2.277E-02  Saccharomyces cerevisiae
  1vde-assembly1_B  TM=8.000E-01  e=3.480E-02  Saccharomyces cerevisiae
  7qss-assembly1_A  TM=4.109E-01  e=1.108E-03  Thermococcus litoralis
  3hyi-assembly1_A  TM=3.727E-01  e=5.158E-03  Thermotoga maritima

Organism: NCBI:txid1385513

Foldseek 3Di:
DDWDPPDDLVNLVVCVVVVNDLVVVCVVTVDDSVVSLVSVCVPVVVVRHPPCLAVDAADDDPPVCPLQVVQVQCQPQKDADLLLFKIKGKTLYPRRLVVSLVVLVVLVFQWDKDWDADPVRRIMIIIMGGGLVRLLSSLCSNCVPPDPPHDVVSSCSSNDSPPPDPPLKDKDKDW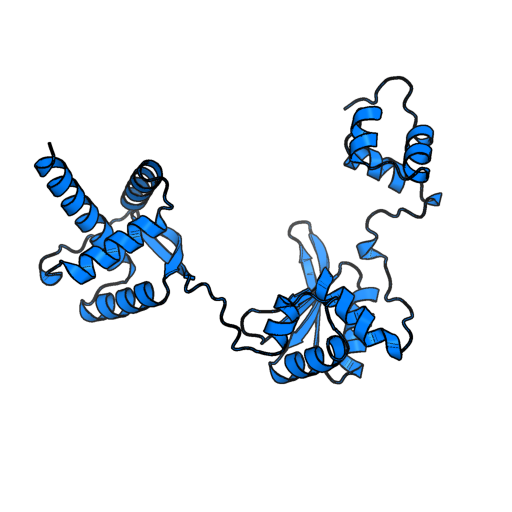AAPVLQVVLCVVCVVVVHDSQVLLLVLLVCCVVPDPCVPQDQDDDPRIDMDIDIDRNVSLVVLCVVCVVVVHDSRSSSNSSSVVSVVVVVVVVVVVD

pLDDT: mean 85.92, std 12.56, range [39.0, 98.38]